Protein AF-0000000087530310 (afdb_homodimer)

Radius of gyration: 24.34 Å; Cα contacts (8 Å, |Δi|>4): 183; chains: 2; bounding box: 72×70×62 Å

Organism: NCBI:txid1859131

Sequence (210 aa):
MNKKDWQAIEQARELFNLGEQATAEEMKQAYRRMCKKYHPDRAEEEEKKRHAEVMCRLTESYELLMRYIKKYRFPLKPDKDALYDPEDWWMNRFGDDPLWGSKKRMNKKDWQAIEQARELFNLGEQATAEEMKQAYRRMCKKYHPDRAEEEEKKRHAEVMCRLTESYELLMRYIKKYRFPLKPDKDALYDPEDWWMNRFGDDPLWGSKKR

Solvent-accessible surface area (backbone atoms only — not comparable to full-atom values): 11826 Å² total; per-residue (Å²): 132,52,71,69,54,49,52,54,41,35,50,36,30,57,74,50,69,52,62,62,45,43,28,66,61,56,52,50,50,35,50,51,55,53,47,61,67,40,27,76,88,69,41,52,83,90,38,39,66,58,27,51,54,50,48,52,51,51,52,52,38,50,52,50,50,51,51,51,58,60,66,36,62,43,71,41,53,72,51,81,80,57,63,49,43,61,64,49,44,44,36,64,68,48,51,73,41,68,80,75,47,76,76,83,117,132,52,73,69,53,48,50,53,41,36,50,35,29,57,74,52,68,50,61,62,44,44,27,66,61,56,51,51,50,34,50,51,53,52,47,61,69,40,27,75,89,68,42,51,83,89,38,40,66,59,27,50,55,50,48,50,49,50,52,52,36,49,51,49,50,51,51,50,59,61,67,35,62,44,72,41,54,70,51,80,80,57,62,49,41,60,65,49,45,42,36,65,68,50,50,73,41,69,80,71,52,74,76,83,118

Structure (mmCIF, N/CA/C/O backbone):
data_AF-0000000087530310-model_v1
#
loop_
_entity.id
_entity.type
_entity.pdbx_description
1 polymer 'DnaJ domain-containing protein'
#
loop_
_atom_site.group_PDB
_atom_site.id
_atom_site.type_symbol
_atom_site.label_atom_id
_atom_site.label_alt_id
_atom_site.label_comp_id
_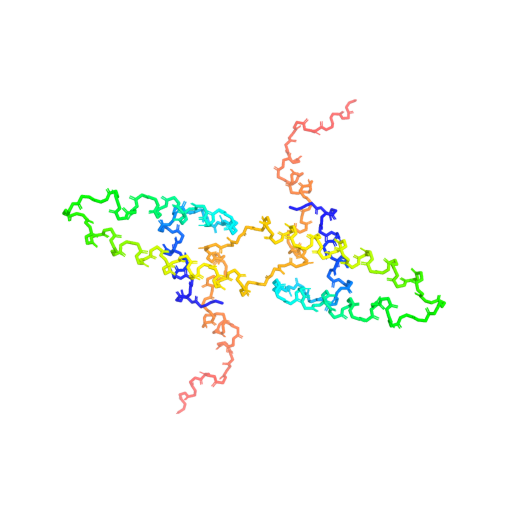atom_site.label_asym_id
_atom_site.label_entity_id
_atom_site.label_seq_id
_atom_site.pdbx_PDB_ins_code
_atom_site.Cartn_x
_atom_site.Cartn_y
_atom_site.Cartn_z
_atom_site.occupancy
_atom_site.B_iso_or_equiv
_atom_site.auth_seq_id
_atom_site.auth_comp_id
_atom_site.auth_asym_id
_atom_site.auth_atom_id
_atom_site.pdbx_PDB_model_num
ATOM 1 N N . MET A 1 1 ? 12.523 2.932 9.438 1 80.5 1 MET A N 1
ATOM 2 C CA . MET A 1 1 ? 12.188 4.344 9.602 1 80.5 1 MET A CA 1
ATOM 3 C C . MET A 1 1 ? 12.82 4.91 10.867 1 80.5 1 MET A C 1
ATOM 5 O O . MET A 1 1 ? 12.773 4.281 11.922 1 80.5 1 MET A O 1
ATOM 9 N N . ASN A 1 2 ? 13.453 6.035 10.633 1 82.56 2 ASN A N 1
ATOM 10 C CA . ASN A 1 2 ? 14.109 6.676 11.773 1 82.56 2 ASN A CA 1
ATOM 11 C C . ASN A 1 2 ? 13.188 7.676 12.461 1 82.56 2 ASN A C 1
ATOM 13 O O . ASN A 1 2 ? 12.039 7.852 12.047 1 82.56 2 ASN A O 1
ATOM 17 N N . LYS A 1 3 ? 13.656 8.211 13.539 1 85.88 3 LYS A N 1
ATOM 18 C CA . LYS A 1 3 ? 12.852 9.117 14.352 1 85.88 3 LYS A CA 1
ATOM 19 C C . LYS A 1 3 ? 12.359 10.305 13.523 1 85.88 3 LYS A C 1
ATOM 21 O O . LYS A 1 3 ? 11.195 10.703 13.633 1 85.88 3 LYS A O 1
ATOM 26 N N . LYS A 1 4 ? 13.258 10.836 12.742 1 90 4 LYS A N 1
ATOM 27 C CA . LYS A 1 4 ? 12.914 11.984 11.906 1 90 4 LYS A CA 1
ATOM 28 C C . LYS A 1 4 ? 11.82 11.633 10.898 1 90 4 LYS A C 1
ATOM 30 O O . LYS A 1 4 ? 10.922 12.43 10.641 1 90 4 LYS A O 1
ATOM 35 N N . ASP A 1 5 ? 11.93 10.445 10.32 1 91.56 5 ASP A N 1
ATOM 36 C CA . ASP A 1 5 ? 10.938 9.977 9.359 1 91.56 5 ASP A CA 1
ATOM 37 C C . ASP A 1 5 ? 9.555 9.883 10.008 1 91.56 5 ASP A C 1
ATOM 39 O O . ASP A 1 5 ? 8.57 10.352 9.438 1 91.56 5 ASP A O 1
ATOM 43 N N . TRP A 1 6 ? 9.555 9.344 11.211 1 93.25 6 TRP A N 1
ATOM 44 C CA . TRP A 1 6 ? 8.273 9.156 11.883 1 93.25 6 TRP A CA 1
ATOM 45 C C . TRP A 1 6 ? 7.672 10.508 12.281 1 93.25 6 TRP A C 1
ATOM 47 O O . TRP A 1 6 ? 6.453 10.68 12.242 1 93.25 6 TRP A O 1
ATOM 57 N N . GLN A 1 7 ? 8.5 11.406 12.641 1 94.25 7 GLN A N 1
ATOM 58 C CA . GLN A 1 7 ? 8.016 12.742 12.977 1 94.25 7 GLN A CA 1
ATOM 59 C C . GLN A 1 7 ? 7.336 13.398 11.773 1 94.25 7 GLN A C 1
ATOM 61 O O . GLN A 1 7 ? 6.289 14.039 11.922 1 94.25 7 GLN A O 1
ATOM 66 N N . ALA A 1 8 ? 7.992 13.258 10.609 1 96.31 8 ALA A N 1
ATOM 67 C CA . ALA A 1 8 ? 7.426 13.82 9.391 1 96.31 8 ALA A CA 1
ATOM 68 C C . ALA A 1 8 ? 6.078 13.18 9.062 1 96.31 8 ALA A C 1
ATOM 70 O O . ALA A 1 8 ? 5.141 13.867 8.648 1 96.31 8 ALA A O 1
ATOM 71 N N . ILE A 1 9 ? 6.004 11.914 9.32 1 97 9 ILE A N 1
ATOM 72 C CA . ILE A 1 9 ? 4.766 11.195 9.055 1 97 9 ILE A CA 1
ATOM 73 C C . ILE A 1 9 ? 3.686 11.633 10.039 1 97 9 ILE A C 1
ATOM 75 O O . ILE A 1 9 ? 2.533 11.844 9.656 1 97 9 ILE A O 1
ATOM 79 N N . GLU A 1 10 ? 4.059 11.789 11.242 1 95.31 10 GLU A N 1
ATOM 80 C CA . GLU A 1 10 ? 3.113 12.25 12.25 1 95.31 10 GLU A CA 1
ATOM 81 C C . GLU A 1 10 ? 2.594 13.648 11.93 1 95.31 10 GLU A C 1
ATOM 83 O O . GLU A 1 10 ? 1.402 13.922 12.086 1 95.31 10 GLU A O 1
ATOM 88 N N . GLN A 1 11 ? 3.41 14.492 11.492 1 96.88 11 GLN A N 1
ATOM 89 C CA . GLN A 1 11 ? 3.006 15.836 11.094 1 96.88 11 GLN A CA 1
ATOM 90 C C . GLN A 1 11 ? 2.033 15.797 9.922 1 96.88 11 GLN A C 1
ATOM 92 O O . GLN A 1 11 ? 1.057 16.547 9.898 1 96.88 11 GLN A O 1
ATOM 97 N N . ALA A 1 12 ? 2.379 14.977 8.93 1 98 12 ALA A N 1
ATOM 98 C CA . ALA A 1 12 ? 1.489 14.812 7.781 1 98 12 ALA A CA 1
ATOM 99 C C . ALA A 1 12 ? 0.12 14.297 8.219 1 98 12 ALA A C 1
ATOM 101 O O . ALA A 1 12 ? -0.911 14.781 7.742 1 98 12 ALA A O 1
ATOM 102 N N . ARG A 1 13 ? 0.17 13.305 9.148 1 97.5 13 ARG A N 1
ATOM 103 C CA . ARG A 1 13 ? -1.055 12.742 9.703 1 97.5 13 ARG A CA 1
ATOM 104 C C . ARG A 1 13 ? -1.913 13.828 10.352 1 97.5 13 ARG A C 1
ATOM 106 O O . ARG A 1 13 ? -3.121 13.891 10.109 1 97.5 13 ARG A O 1
ATOM 113 N N . GLU A 1 14 ? -1.34 14.641 11.062 1 96.94 14 GLU A N 1
ATOM 114 C CA . GLU A 1 14 ? -2.045 15.727 11.742 1 96.94 14 GLU A CA 1
ATOM 115 C C . GLU A 1 14 ? -2.562 16.75 10.742 1 96.94 14 GLU A C 1
ATOM 117 O O . GLU A 1 14 ? -3.697 17.219 10.852 1 96.94 14 GLU A O 1
ATOM 122 N N . LEU A 1 15 ? -1.721 17.062 9.773 1 97.31 15 LEU A N 1
ATOM 123 C CA . LEU A 1 15 ? -2.09 18.047 8.758 1 97.31 15 LEU A CA 1
ATOM 124 C C . LEU A 1 15 ? -3.359 17.609 8.031 1 97.31 15 LEU A C 1
ATOM 126 O O . LEU A 1 15 ? -4.23 18.438 7.754 1 97.31 15 LEU A O 1
ATOM 130 N N . PHE A 1 16 ? -3.473 16.328 7.812 1 98.12 16 PHE A N 1
ATOM 131 C CA . PHE A 1 16 ? -4.582 15.812 7.027 1 98.12 16 PHE A CA 1
ATOM 132 C C . PHE A 1 16 ? -5.695 15.297 7.938 1 98.12 16 PHE A C 1
ATOM 134 O O . PHE A 1 16 ? -6.699 14.773 7.457 1 98.12 16 PHE A O 1
ATOM 141 N N . ASN A 1 17 ? -5.496 15.359 9.258 1 97 17 ASN A N 1
ATOM 142 C CA . ASN A 1 17 ? -6.473 14.898 10.242 1 97 17 ASN A CA 1
ATOM 143 C C . ASN A 1 17 ? -6.82 13.422 10.039 1 97 17 ASN A C 1
ATOM 145 O O . ASN A 1 17 ? -7.996 13.062 9.961 1 97 17 ASN A O 1
ATOM 149 N N . LEU A 1 18 ? -5.824 12.711 10 1 97.88 18 LEU A N 1
ATOM 150 C CA . LEU A 1 18 ? -5.973 11.266 9.844 1 97.88 18 LEU A CA 1
ATOM 151 C C . LEU A 1 18 ? -5.793 10.555 11.18 1 97.88 18 LEU A C 1
ATOM 153 O O . LEU A 1 18 ? -5.18 11.102 12.102 1 97.88 18 LEU A O 1
ATOM 157 N N . GLY A 1 19 ? -6.328 9.383 11.281 1 95.94 19 GLY A N 1
ATOM 158 C CA . GLY A 1 19 ? -6.105 8.562 12.461 1 95.94 19 GLY A CA 1
ATOM 159 C C . GLY A 1 19 ? -4.707 7.984 12.531 1 95.94 19 GLY A C 1
ATOM 160 O O . GLY A 1 19 ? -3.836 8.352 11.742 1 95.94 19 GLY A O 1
ATOM 161 N N . GLU A 1 20 ? -4.488 7.074 13.492 1 95.31 20 GLU A N 1
ATOM 162 C CA . GLU A 1 20 ? -3.176 6.469 13.711 1 95.31 20 GLU A CA 1
ATOM 163 C C . GLU A 1 20 ? -2.803 5.547 12.555 1 95.31 20 GLU A C 1
ATOM 165 O O . GLU A 1 20 ? -1.639 5.164 12.414 1 95.31 20 GLU A O 1
ATOM 170 N N . GLN A 1 21 ? -3.887 5.145 11.828 1 96.69 21 GLN A N 1
ATOM 171 C CA . GLN A 1 21 ? -3.717 4.379 10.602 1 96.69 21 GLN A CA 1
ATOM 172 C C . GLN A 1 21 ? -4.648 4.883 9.5 1 96.69 21 GLN A C 1
ATOM 174 O O . GLN A 1 21 ? -5.695 5.469 9.789 1 96.69 21 GLN A O 1
ATOM 179 N N . ALA A 1 22 ? -4.262 4.68 8.289 1 97.81 22 ALA A N 1
ATOM 180 C CA . ALA A 1 22 ? -5.094 5.105 7.168 1 97.81 22 ALA A CA 1
ATOM 181 C C . ALA A 1 22 ? -4.746 4.332 5.898 1 97.81 22 ALA A C 1
ATOM 183 O O . ALA A 1 22 ? -3.609 3.883 5.73 1 97.81 22 ALA A O 1
ATOM 184 N N . THR A 1 23 ? -5.75 4.176 5.07 1 97.75 23 THR A N 1
ATOM 185 C CA . THR A 1 23 ? -5.504 3.602 3.752 1 97.75 23 THR A CA 1
ATOM 186 C C . THR A 1 23 ? -4.934 4.652 2.803 1 97.75 23 THR A C 1
ATOM 188 O O . THR A 1 23 ? -5.004 5.852 3.078 1 97.75 23 THR A O 1
ATOM 191 N N . ALA A 1 24 ? -4.363 4.148 1.715 1 97.88 24 ALA A N 1
ATOM 192 C CA . ALA A 1 24 ? -3.889 5.066 0.685 1 97.88 24 ALA A CA 1
ATOM 193 C C . ALA A 1 24 ? -5.027 5.949 0.172 1 97.88 24 ALA A C 1
ATOM 195 O O . ALA A 1 24 ? -4.836 7.145 -0.057 1 97.88 24 ALA A O 1
ATOM 196 N N . GLU A 1 25 ? -6.156 5.371 0.037 1 98.06 25 GLU A N 1
ATOM 197 C CA . GLU A 1 25 ? -7.32 6.105 -0.453 1 98.06 25 GLU A CA 1
ATOM 198 C C . GLU A 1 25 ? -7.742 7.191 0.531 1 98.06 25 GLU A C 1
ATOM 200 O O . GLU A 1 25 ? -8.07 8.305 0.127 1 98.06 25 GLU A O 1
ATOM 205 N N . GLU A 1 26 ? -7.77 6.859 1.786 1 98.19 26 GLU A N 1
ATOM 206 C CA . GLU A 1 26 ? -8.094 7.852 2.805 1 98.19 26 GLU A CA 1
ATOM 207 C C . GLU A 1 26 ? -7.117 9.023 2.768 1 98.19 26 GLU A C 1
ATOM 209 O O . GLU A 1 26 ? -7.523 10.18 2.906 1 98.19 26 GLU A O 1
ATOM 214 N N . MET A 1 27 ? -5.867 8.781 2.576 1 98.44 27 MET A N 1
ATOM 215 C CA . MET A 1 27 ? -4.836 9.812 2.496 1 98.44 27 MET A CA 1
ATOM 216 C C . MET A 1 27 ? -5.051 10.703 1.279 1 98.44 27 MET A C 1
ATOM 218 O O . MET A 1 27 ? -4.945 11.93 1.376 1 98.44 27 MET A O 1
ATOM 222 N N . LYS A 1 28 ? -5.379 10.047 0.193 1 98.31 28 LYS A N 1
ATOM 223 C CA . LYS A 1 28 ? -5.645 10.781 -1.044 1 98.31 28 LYS A CA 1
ATOM 224 C C . LYS A 1 28 ? -6.871 11.672 -0.904 1 98.31 28 LYS A C 1
ATOM 226 O O . LYS A 1 28 ? -6.844 12.844 -1.301 1 98.31 28 LYS A O 1
ATOM 231 N N . GLN A 1 29 ? -7.855 11.141 -0.326 1 98.31 29 GLN A N 1
ATOM 232 C CA . GLN A 1 29 ? -9.086 11.898 -0.139 1 98.31 29 GLN A CA 1
ATOM 233 C C . GLN A 1 29 ? -8.859 13.102 0.773 1 98.31 29 GLN A C 1
ATOM 235 O O . GLN A 1 29 ? -9.375 14.195 0.512 1 98.31 29 GLN A O 1
ATOM 240 N N . ALA A 1 30 ? -8.148 12.859 1.839 1 98.19 30 ALA A N 1
ATOM 241 C CA . ALA A 1 30 ? -7.832 13.953 2.756 1 98.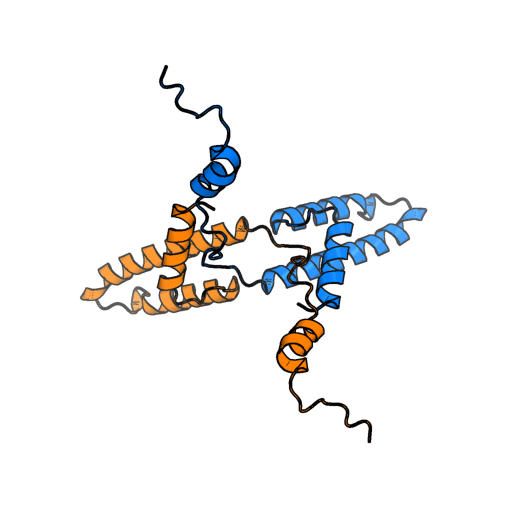19 30 ALA A CA 1
ATOM 242 C C . ALA A 1 30 ? -7.039 15.047 2.049 1 98.19 30 ALA A C 1
ATOM 244 O O . ALA A 1 30 ? -7.316 16.234 2.229 1 98.19 30 ALA A O 1
ATOM 245 N N . TYR A 1 31 ? -6.07 14.656 1.255 1 98.5 31 TYR A N 1
ATOM 246 C CA . TYR A 1 31 ? -5.285 15.602 0.469 1 98.5 31 TYR A CA 1
ATOM 247 C C . TYR A 1 31 ? -6.176 16.422 -0.455 1 98.5 31 TYR A C 1
ATOM 249 O O . TYR A 1 31 ? -6.098 17.656 -0.475 1 98.5 31 TYR A O 1
ATOM 257 N N . ARG A 1 32 ? -7.035 15.781 -1.131 1 97.94 32 ARG A N 1
ATOM 258 C CA . ARG A 1 32 ? -7.91 16.453 -2.084 1 97.94 32 ARG A CA 1
ATOM 259 C C . ARG A 1 32 ? -8.852 17.422 -1.376 1 97.94 32 ARG A C 1
ATOM 261 O O . ARG A 1 32 ? -9.102 18.516 -1.868 1 97.94 32 ARG A O 1
ATOM 268 N N . ARG A 1 33 ? -9.391 16.969 -0.247 1 97.56 33 ARG A N 1
ATOM 269 C CA . ARG A 1 33 ? -10.281 17.812 0.537 1 97.56 33 ARG A CA 1
ATOM 270 C C . ARG A 1 33 ? -9.586 19.109 0.951 1 97.56 33 ARG A C 1
ATOM 272 O O . ARG A 1 33 ? -10.156 20.188 0.83 1 97.56 33 ARG A O 1
ATOM 279 N N . MET A 1 34 ? -8.391 18.984 1.421 1 97.25 34 MET A N 1
ATOM 280 C CA . MET A 1 34 ? -7.641 20.156 1.869 1 97.25 34 MET A CA 1
ATOM 281 C C . MET A 1 34 ? -7.25 21.047 0.688 1 97.25 34 MET A C 1
ATOM 283 O O . MET A 1 34 ? -7.234 22.266 0.802 1 97.25 34 MET A O 1
ATOM 287 N N . CYS A 1 35 ? -6.922 20.453 -0.458 1 96.69 35 CYS A N 1
ATOM 288 C CA . CYS A 1 35 ? -6.59 21.203 -1.659 1 96.69 35 CYS A CA 1
ATOM 289 C C . CYS A 1 35 ? -7.773 22.062 -2.107 1 96.69 35 CYS A C 1
ATOM 291 O O . CYS A 1 35 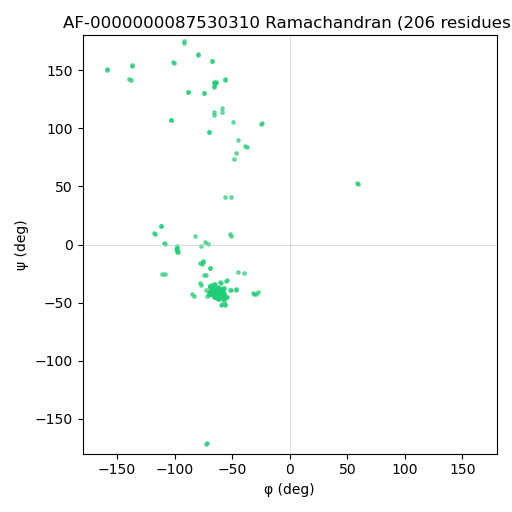? -7.598 23.203 -2.539 1 96.69 35 CYS A O 1
ATOM 293 N N . LYS A 1 36 ? -8.93 21.453 -1.966 1 96.12 36 LYS A N 1
ATOM 294 C CA . LYS A 1 36 ? -10.141 22.188 -2.33 1 96.12 36 LYS A CA 1
ATOM 295 C C . LYS A 1 36 ? -10.367 23.375 -1.403 1 96.12 36 LYS A C 1
ATOM 297 O O . LYS A 1 36 ? -10.766 24.453 -1.854 1 96.12 36 LYS A O 1
ATOM 302 N N . LYS A 1 37 ? -10.078 23.141 -0.2 1 94.94 37 LYS A N 1
ATOM 303 C CA . LYS A 1 37 ? -10.266 24.188 0.806 1 94.94 37 LYS A CA 1
ATOM 304 C C . LYS A 1 37 ? -9.328 25.359 0.558 1 94.94 37 LYS A C 1
ATOM 306 O O . LYS A 1 37 ? -9.711 26.516 0.74 1 94.94 37 LYS A O 1
ATOM 311 N N . TYR A 1 38 ? -8.109 25.078 0.059 1 95.19 38 TYR A N 1
ATOM 312 C CA . TYR A 1 38 ? -7.102 26.125 -0.075 1 95.19 38 TYR A CA 1
ATOM 313 C C . TYR A 1 38 ? -6.824 26.422 -1.542 1 95.19 38 TYR A C 1
ATOM 315 O O . TYR A 1 38 ? -5.793 27.016 -1.875 1 95.19 38 TYR A O 1
ATOM 323 N N . HIS A 1 39 ? -7.742 25.953 -2.303 1 92.75 39 HIS A N 1
ATOM 324 C CA . HIS A 1 39 ? -7.574 26.203 -3.73 1 92.75 39 HIS A CA 1
ATOM 325 C C . HIS A 1 39 ? -7.445 27.688 -4.016 1 92.75 39 HIS A C 1
ATOM 327 O O . HIS A 1 39 ? -8.172 28.5 -3.439 1 92.75 39 HIS A O 1
ATOM 333 N N . PRO A 1 40 ? -6.602 28.125 -4.957 1 90.38 40 PRO A N 1
ATOM 334 C CA . PRO A 1 40 ? -6.375 29.531 -5.254 1 90.38 40 PRO A CA 1
ATOM 335 C C . PRO A 1 40 ? -7.664 30.281 -5.582 1 90.38 40 PRO A C 1
ATOM 337 O O . PRO A 1 40 ? -7.801 31.469 -5.242 1 90.38 40 PRO A O 1
ATOM 340 N N . ASP A 1 41 ? -8.555 29.719 -6.102 1 91.62 41 ASP A N 1
ATOM 341 C CA . ASP A 1 41 ? -9.812 30.344 -6.523 1 91.62 41 ASP A CA 1
ATOM 342 C C . ASP A 1 41 ? -10.727 30.609 -5.332 1 91.62 41 ASP A C 1
ATOM 344 O O . ASP A 1 41 ? -11.719 31.328 -5.449 1 91.62 41 ASP A O 1
ATOM 348 N N . ARG A 1 42 ? -10.453 30 -4.293 1 91.19 42 ARG A N 1
ATOM 349 C CA . ARG A 1 42 ? -11.266 30.172 -3.096 1 91.19 42 ARG A CA 1
ATOM 350 C C . ARG A 1 42 ? -10.641 31.188 -2.145 1 91.19 42 ARG A C 1
ATOM 352 O O . ARG A 1 42 ? -11.203 31.5 -1.092 1 91.19 42 ARG A O 1
ATOM 359 N N . ALA A 1 43 ? -9.469 31.625 -2.48 1 89 43 ALA A N 1
ATOM 360 C CA . ALA A 1 43 ? -8.742 32.531 -1.592 1 89 43 ALA A CA 1
ATOM 361 C C . ALA A 1 43 ? -9.102 33.969 -1.88 1 89 43 ALA A C 1
ATOM 363 O O . ALA A 1 43 ? -9.172 34.375 -3.041 1 89 43 ALA A O 1
ATOM 364 N N . GLU A 1 44 ? -9.406 34.688 -0.827 1 91.56 44 GLU A N 1
ATOM 365 C CA . GLU A 1 44 ? -9.445 36.156 -0.95 1 91.56 44 GLU A CA 1
ATOM 366 C C . GLU A 1 44 ? -8.055 36.719 -1.195 1 91.56 44 GLU A C 1
ATOM 368 O O . GLU A 1 44 ? -7.047 36.062 -0.929 1 91.56 44 GLU A O 1
ATOM 373 N N . GLU A 1 45 ? -8.023 37.844 -1.729 1 91.06 45 GLU A N 1
ATOM 374 C CA . GLU A 1 45 ? -6.758 38.469 -2.107 1 91.06 45 GLU A CA 1
ATOM 375 C C . GLU A 1 45 ? -5.777 38.469 -0.939 1 91.06 45 GLU A C 1
ATOM 377 O O . GLU A 1 45 ? -4.602 38.125 -1.105 1 91.06 45 GLU A O 1
ATOM 382 N N . GLU A 1 46 ? -6.316 38.719 0.252 1 93 46 GLU A N 1
ATOM 383 C CA . GLU A 1 46 ? -5.457 38.844 1.426 1 93 46 GLU A CA 1
ATOM 384 C C . GLU A 1 46 ? -4.965 37.469 1.904 1 93 46 GLU A C 1
ATOM 386 O O . GLU A 1 46 ? -3.957 37.406 2.607 1 93 46 GLU A O 1
ATOM 391 N N . GLU A 1 47 ? -5.629 36.375 1.402 1 93.56 47 GLU A N 1
ATOM 392 C CA . GLU A 1 47 ? -5.324 35.062 1.899 1 93.56 47 GLU A CA 1
ATOM 393 C C . GLU A 1 47 ? -4.57 34.219 0.855 1 93.56 47 GLU A C 1
ATOM 395 O O . GLU A 1 47 ? -4.133 33.094 1.131 1 93.56 47 GLU A O 1
ATOM 400 N N . LYS A 1 48 ? -4.324 34.812 -0.229 1 91.69 48 LYS A N 1
ATOM 401 C CA . LYS A 1 48 ? -3.732 34.062 -1.347 1 91.69 48 LYS A CA 1
ATOM 402 C C . LYS A 1 48 ? -2.344 33.562 -0.989 1 91.69 48 LYS A C 1
ATOM 404 O O . LYS A 1 48 ? -2.01 32.406 -1.293 1 91.69 48 LYS A O 1
ATOM 409 N N . LYS A 1 49 ? -1.563 34.406 -0.354 1 92.81 49 LYS A N 1
ATOM 410 C CA . LYS A 1 49 ? -0.216 34 0.029 1 92.81 49 LYS A CA 1
ATOM 411 C C . LYS A 1 49 ? -0.258 32.844 1.033 1 92.81 49 LYS A C 1
ATOM 413 O O . LYS A 1 49 ? 0.496 31.891 0.911 1 92.81 49 LYS A O 1
ATOM 418 N N . ARG A 1 50 ? -1.126 33 1.986 1 93.5 50 ARG A N 1
ATOM 419 C CA . ARG A 1 50 ? -1.281 31.938 2.988 1 93.5 50 ARG A CA 1
ATOM 420 C C . ARG A 1 50 ? -1.752 30.641 2.352 1 93.5 50 ARG A C 1
ATOM 422 O O . ARG A 1 50 ? -1.234 29.562 2.666 1 93.5 50 ARG A O 1
ATOM 429 N N . HIS A 1 51 ? -2.686 3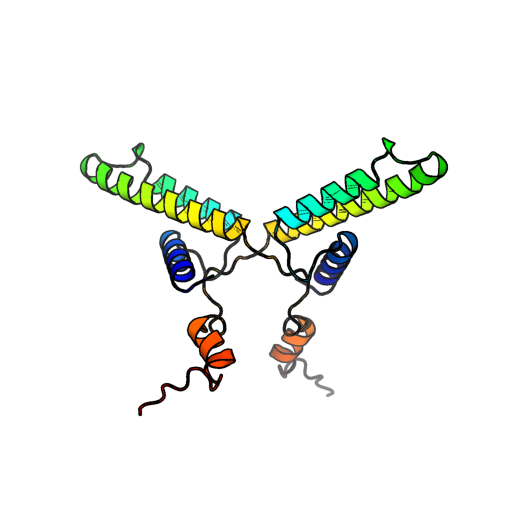0.688 1.441 1 95.06 51 HIS A N 1
ATOM 430 C CA . HIS A 1 51 ? -3.189 29.5 0.75 1 95.06 51 HIS A CA 1
ATOM 431 C C . HIS A 1 51 ? -2.086 28.828 -0.051 1 95.06 51 HIS A C 1
ATOM 433 O O . HIS A 1 51 ? -1.998 27.594 -0.071 1 95.06 51 HIS A O 1
ATOM 439 N N . ALA A 1 52 ? -1.233 29.641 -0.64 1 94.38 52 ALA A N 1
ATOM 440 C CA . ALA A 1 52 ? -0.131 29.094 -1.431 1 94.38 52 ALA A CA 1
ATOM 441 C C . ALA A 1 52 ? 0.853 28.328 -0.549 1 94.38 52 ALA A C 1
ATOM 443 O O . ALA A 1 52 ? 1.316 27.25 -0.917 1 94.38 52 ALA A O 1
ATOM 444 N N . GLU A 1 53 ? 1.124 28.922 0.581 1 95.19 53 GLU A N 1
ATOM 445 C CA . GLU A 1 53 ? 2.043 28.266 1.515 1 95.19 53 GLU A CA 1
ATOM 446 C C . GLU A 1 53 ? 1.47 26.953 2.033 1 95.19 53 GLU A C 1
ATOM 448 O O . GLU A 1 53 ? 2.184 25.953 2.125 1 95.19 53 GLU A O 1
ATOM 453 N N . VAL A 1 54 ? 0.222 26.953 2.338 1 95.38 54 VAL A N 1
ATOM 454 C CA . VAL A 1 54 ? -0.444 25.766 2.852 1 95.38 54 VAL A CA 1
ATOM 455 C C . VAL A 1 54 ? -0.478 24.688 1.771 1 95.38 54 VAL A C 1
ATOM 457 O O . VAL A 1 54 ? -0.251 23.5 2.055 1 95.38 54 VAL A O 1
ATOM 460 N N . MET A 1 55 ? -0.775 25.172 0.541 1 96.81 55 MET A N 1
ATOM 461 C CA . MET A 1 55 ? -0.831 24.234 -0.576 1 96.81 55 MET A CA 1
ATOM 462 C C . MET A 1 55 ? 0.514 23.547 -0.773 1 96.81 55 MET A C 1
ATOM 464 O O . MET A 1 55 ? 0.564 22.359 -1.081 1 96.81 55 MET A O 1
ATOM 468 N N . CYS A 1 56 ? 1.578 24.297 -0.584 1 96.81 56 CYS A N 1
ATOM 469 C CA . CYS A 1 56 ? 2.912 23.719 -0.696 1 96.81 56 CYS A CA 1
ATOM 470 C C . CYS A 1 56 ? 3.131 22.641 0.367 1 96.81 56 CYS A C 1
ATOM 472 O O . CYS A 1 56 ? 3.623 21.547 0.066 1 96.81 56 CYS A O 1
ATOM 474 N N . ARG A 1 57 ? 2.713 22.922 1.547 1 97.19 57 ARG A N 1
ATOM 475 C CA . ARG A 1 57 ? 2.857 21.984 2.658 1 97.19 57 ARG A CA 1
ATOM 476 C C . ARG A 1 57 ? 2.012 20.734 2.434 1 97.19 57 ARG A C 1
ATOM 478 O O . ARG A 1 57 ? 2.451 19.625 2.729 1 97.19 57 ARG A O 1
ATOM 485 N N . LEU A 1 58 ? 0.84 20.969 1.903 1 97.94 58 LEU A N 1
ATOM 486 C CA . LEU A 1 58 ? -0.055 19.844 1.611 1 97.94 58 LEU A CA 1
ATOM 487 C C . LEU A 1 58 ? 0.573 18.906 0.596 1 97.94 58 LEU A C 1
ATOM 489 O O . LEU A 1 58 ? 0.583 17.688 0.799 1 97.94 58 LEU A O 1
ATOM 493 N N . THR A 1 59 ? 1.112 19.484 -0.465 1 97.94 59 THR A N 1
ATOM 494 C CA . THR A 1 59 ? 1.706 18.688 -1.538 1 97.94 59 THR A CA 1
ATOM 495 C C . THR A 1 59 ? 2.92 17.922 -1.031 1 97.94 59 THR A C 1
ATOM 497 O O . THR A 1 59 ? 3.051 16.719 -1.295 1 97.94 59 THR A O 1
ATOM 500 N N . GLU A 1 60 ? 3.732 18.578 -0.25 1 98.06 60 GLU A N 1
ATOM 501 C CA . GLU A 1 60 ? 4.926 17.938 0.299 1 98.06 60 GLU A CA 1
ATOM 502 C C . GLU A 1 60 ? 4.555 16.797 1.234 1 98.06 60 GLU A C 1
ATOM 504 O O . GLU A 1 60 ? 5.164 15.727 1.186 1 98.06 60 GLU A O 1
ATOM 509 N N . SER A 1 61 ? 3.615 17.031 2.039 1 98.5 61 SER A N 1
ATOM 510 C CA . SER A 1 61 ? 3.189 16.031 3.014 1 98.5 61 SER A CA 1
ATOM 511 C C . SER A 1 61 ? 2.545 14.828 2.33 1 98.5 61 SER A C 1
ATOM 513 O O . SER A 1 61 ? 2.758 13.68 2.74 1 98.5 61 SER A O 1
ATOM 515 N N . TYR A 1 62 ? 1.772 15.109 1.323 1 98.5 62 TYR A N 1
ATOM 516 C CA . TYR A 1 62 ? 1.155 14.016 0.576 1 98.5 62 TYR A CA 1
ATOM 517 C C . TYR A 1 62 ? 2.211 13.18 -0.138 1 98.5 62 TYR A C 1
ATOM 519 O O . TYR A 1 62 ? 2.16 11.945 -0.108 1 98.5 62 TYR A O 1
ATOM 527 N N . GLU A 1 63 ? 3.154 13.891 -0.779 1 98.38 63 GLU A N 1
ATOM 528 C CA . GLU A 1 63 ? 4.238 13.18 -1.455 1 98.38 63 GLU A CA 1
ATOM 529 C C . GLU A 1 63 ? 5.016 12.305 -0.479 1 98.38 63 GLU A C 1
ATOM 531 O O . GLU A 1 63 ? 5.426 11.195 -0.826 1 98.38 63 GLU A O 1
ATOM 536 N N . LEU A 1 64 ? 5.246 12.789 0.695 1 98.19 64 LEU A N 1
ATOM 537 C CA . LEU A 1 64 ? 5.934 12.031 1.738 1 98.19 64 LEU A CA 1
ATOM 538 C C . LEU A 1 64 ? 5.164 10.758 2.082 1 98.19 64 LEU A C 1
ATOM 540 O O . LEU A 1 64 ? 5.754 9.688 2.203 1 98.19 64 LEU A O 1
ATOM 544 N N . LEU A 1 65 ? 3.895 10.836 2.225 1 98.19 65 LEU A N 1
ATOM 545 C CA . LEU A 1 65 ? 3.061 9.68 2.539 1 98.19 65 LEU A CA 1
ATOM 546 C C . LEU A 1 65 ? 3.082 8.672 1.398 1 98.19 65 LEU A C 1
ATOM 548 O O . LEU A 1 65 ? 3.102 7.461 1.636 1 98.19 65 LEU A O 1
ATOM 552 N N . MET A 1 66 ? 3.059 9.172 0.168 1 97.88 66 MET A N 1
ATOM 553 C CA . MET A 1 66 ? 3.104 8.289 -0.992 1 97.88 66 MET A CA 1
ATOM 554 C C . MET A 1 66 ? 4.438 7.555 -1.066 1 97.88 66 MET A C 1
ATOM 556 O O . MET A 1 66 ? 4.488 6.375 -1.418 1 97.88 66 MET A O 1
ATOM 560 N N . ARG A 1 67 ? 5.488 8.258 -0.699 1 97.31 67 ARG A N 1
ATOM 561 C CA . ARG A 1 67 ? 6.797 7.617 -0.643 1 97.31 67 ARG A CA 1
ATOM 562 C C . ARG A 1 67 ? 6.832 6.535 0.431 1 97.31 67 ARG A C 1
ATOM 564 O O . ARG A 1 67 ? 7.391 5.457 0.217 1 97.31 67 ARG A O 1
ATOM 571 N N . TYR A 1 68 ? 6.312 6.871 1.529 1 96.94 68 TYR A N 1
ATOM 572 C CA . TYR A 1 68 ? 6.199 5.922 2.631 1 96.94 68 TYR A CA 1
ATOM 573 C C . TYR A 1 68 ? 5.465 4.66 2.191 1 96.94 68 TYR A C 1
ATOM 575 O O . TYR A 1 68 ? 5.934 3.547 2.438 1 96.94 68 TYR A O 1
ATOM 583 N N . ILE A 1 69 ? 4.352 4.785 1.471 1 97.31 69 ILE A N 1
ATOM 584 C CA . ILE A 1 69 ? 3.531 3.666 1.018 1 97.31 69 ILE A CA 1
ATOM 585 C C . ILE A 1 69 ? 4.312 2.83 0.008 1 97.31 69 ILE A C 1
ATOM 587 O O . ILE A 1 69 ? 4.27 1.599 0.044 1 97.31 69 ILE A O 1
ATOM 591 N N . LYS A 1 70 ? 4.98 3.508 -0.864 1 96.38 70 LYS A N 1
ATOM 592 C CA . LYS A 1 70 ? 5.738 2.832 -1.914 1 96.38 70 LYS A CA 1
ATOM 593 C C . LYS A 1 70 ? 6.793 1.905 -1.321 1 96.38 70 LYS A C 1
ATOM 595 O O . LYS A 1 70 ? 7.082 0.844 -1.879 1 96.38 70 LYS A O 1
ATOM 600 N N . LYS A 1 71 ? 7.359 2.273 -0.187 1 96.38 71 LYS A N 1
ATOM 601 C CA . LYS A 1 71 ? 8.469 1.526 0.408 1 96.38 71 LYS A CA 1
ATOM 602 C C . LYS A 1 71 ? 7.965 0.579 1.496 1 96.38 71 LYS A C 1
ATOM 604 O O . LYS A 1 71 ? 8.742 -0.208 2.045 1 96.38 71 LYS A O 1
ATOM 609 N N . TYR A 1 72 ? 6.773 0.676 1.725 1 96 72 TYR A N 1
ATOM 610 C CA . TYR A 1 72 ? 6.227 -0.107 2.828 1 96 72 TYR A CA 1
ATOM 611 C C . TYR A 1 72 ? 6.32 -1.6 2.537 1 96 72 TYR A C 1
ATOM 613 O O . TYR A 1 72 ? 6.043 -2.039 1.418 1 96 72 TYR A O 1
ATOM 621 N N . ARG A 1 73 ? 6.672 -2.352 3.555 1 96.31 73 ARG A N 1
ATOM 622 C CA . ARG A 1 73 ? 6.73 -3.805 3.451 1 96.31 73 ARG A CA 1
ATOM 623 C C . ARG A 1 73 ? 5.52 -4.453 4.117 1 96.31 73 ARG A C 1
ATOM 625 O O . ARG A 1 73 ? 5.43 -4.492 5.344 1 96.31 73 ARG A O 1
ATOM 632 N N . PHE A 1 74 ? 4.66 -4.953 3.287 1 96.31 74 PHE A N 1
ATOM 633 C CA . PHE A 1 74 ? 3.404 -5.535 3.748 1 96.31 74 PHE A CA 1
ATOM 634 C C . PHE A 1 74 ? 3.641 -6.898 4.387 1 96.31 74 PHE A C 1
ATOM 636 O O . PHE A 1 74 ? 4.332 -7.746 3.816 1 96.31 74 PHE A O 1
ATOM 643 N N . PRO A 1 75 ? 3.078 -7.047 5.555 1 95.19 75 PRO A N 1
ATOM 644 C CA . PRO A 1 75 ? 3.162 -8.391 6.129 1 95.19 75 PRO A CA 1
ATOM 645 C C . PRO A 1 75 ? 2.377 -9.422 5.32 1 95.19 75 PRO A C 1
ATOM 647 O O . PRO A 1 75 ? 1.239 -9.164 4.918 1 95.19 75 PRO A O 1
ATOM 650 N N . LEU A 1 76 ? 2.973 -10.586 5.102 1 96 76 LEU A N 1
ATOM 651 C CA . LEU A 1 76 ? 2.316 -11.648 4.344 1 96 76 LEU A CA 1
ATOM 652 C C . LEU A 1 76 ? 2.111 -12.891 5.211 1 96 76 LEU A C 1
ATOM 654 O O . LEU A 1 76 ? 1.825 -13.969 4.699 1 96 76 LEU A O 1
ATOM 658 N N . LYS A 1 77 ? 2.367 -12.68 6.5 1 91.38 77 LYS A N 1
ATOM 659 C CA . LYS A 1 77 ? 2.047 -13.641 7.555 1 91.38 77 LYS A CA 1
ATOM 660 C C . LYS A 1 77 ? 1.495 -12.938 8.789 1 91.38 77 LYS A C 1
ATOM 662 O O . LYS A 1 77 ? 1.871 -11.805 9.086 1 91.38 77 LYS A O 1
ATOM 667 N N . PRO A 1 78 ? 0.547 -13.625 9.344 1 85 78 PRO A N 1
ATOM 668 C CA . PRO A 1 78 ? 0.029 -12.984 10.555 1 85 78 PRO A CA 1
ATOM 669 C C . PRO A 1 78 ? 1.075 -12.883 11.664 1 85 78 PRO A C 1
ATOM 671 O O . PRO A 1 78 ? 1.971 -13.727 11.75 1 85 78 PRO A O 1
ATOM 674 N N . ASP A 1 79 ? 1.034 -11.742 12.305 1 73.56 79 ASP A N 1
ATOM 675 C CA . ASP A 1 79 ? 1.868 -11.672 13.5 1 73.56 79 ASP A CA 1
ATOM 676 C C . ASP A 1 79 ? 1.48 -12.75 14.508 1 73.56 79 ASP A C 1
ATOM 678 O O . ASP A 1 79 ? 0.305 -13.102 14.625 1 73.56 79 ASP A O 1
ATOM 682 N N . LYS A 1 80 ? 2.49 -13.609 14.734 1 63 80 LYS A N 1
ATOM 683 C CA . LYS A 1 80 ? 2.252 -14.703 15.672 1 63 80 LYS A CA 1
ATOM 684 C C . LYS A 1 80 ? 1.233 -14.297 16.734 1 63 80 LYS A C 1
ATOM 686 O O . LYS A 1 80 ? 0.423 -15.117 17.172 1 63 80 LYS A O 1
ATOM 691 N N . ASP A 1 81 ? 1.382 -13.117 17.203 1 57.16 81 ASP A N 1
ATOM 692 C CA . ASP A 1 81 ? 0.456 -12.656 18.234 1 57.16 81 ASP A CA 1
ATOM 693 C C . ASP A 1 81 ? -0.925 -12.375 17.641 1 57.16 81 ASP A C 1
ATOM 695 O O . ASP A 1 81 ? -1.924 -12.367 18.375 1 57.16 81 ASP A O 1
ATOM 699 N N . ALA A 1 82 ? -0.917 -12.07 16.422 1 52.78 82 ALA A N 1
ATOM 700 C CA . ALA A 1 82 ? -2.158 -11.688 15.75 1 52.78 82 ALA A CA 1
ATOM 701 C C . ALA A 1 82 ? -3.008 -12.914 15.43 1 52.78 82 ALA A C 1
ATOM 703 O O . ALA A 1 82 ? -4.188 -12.789 15.094 1 52.78 82 ALA A O 1
ATOM 704 N N . LEU A 1 83 ? -2.34 -13.969 15.117 1 51.31 83 LEU A N 1
ATOM 705 C CA . LEU A 1 83 ? -3.096 -15.172 14.797 1 51.31 83 LEU A CA 1
ATOM 706 C C . LEU A 1 83 ? -4.117 -15.477 15.891 1 51.31 83 LEU A C 1
ATOM 708 O O . LEU A 1 83 ? -4.699 -16.562 15.914 1 51.31 83 LEU A O 1
ATOM 712 N N . TYR A 1 84 ? -4.211 -14.562 16.781 1 47.91 84 TYR A N 1
ATOM 713 C CA . TYR A 1 84 ? -5.266 -14.922 17.719 1 47.91 84 TYR A CA 1
ATOM 714 C C . TYR A 1 84 ? -6.637 -14.828 17.062 1 47.91 84 TYR A C 1
ATOM 716 O O . TYR A 1 84 ? -6.934 -13.852 16.375 1 47.91 84 TYR A O 1
ATOM 724 N N . ASP A 1 85 ? -7.195 -15.844 16.594 1 51 85 ASP A N 1
ATOM 725 C CA . ASP A 1 85 ? -8.555 -16.047 16.109 1 51 85 ASP A CA 1
ATOM 726 C C . ASP A 1 85 ? -9.516 -15.031 16.734 1 51 85 ASP A C 1
ATOM 728 O O . ASP A 1 85 ? -9.547 -14.867 17.953 1 51 85 ASP A O 1
ATOM 732 N N . PRO A 1 86 ? -9.867 -14.062 15.906 1 52.47 86 PRO A N 1
ATOM 733 C CA . PRO A 1 86 ? -10.891 -13.219 16.516 1 52.47 86 PRO A CA 1
ATOM 734 C C . PRO A 1 86 ? -11.805 -13.992 17.469 1 52.47 86 PRO A C 1
ATOM 736 O O . PRO A 1 86 ? -12.219 -13.461 18.5 1 52.47 86 PRO A O 1
ATOM 739 N N . GLU A 1 87 ? -12.148 -15.156 17 1 52.53 87 GLU A N 1
ATOM 740 C CA . GLU A 1 87 ? -12.93 -15.961 17.938 1 52.53 87 GLU A CA 1
ATOM 741 C C . GLU A 1 87 ? -12.172 -16.172 19.25 1 52.53 87 GLU A C 1
ATOM 743 O O . GLU A 1 87 ? -12.758 -16.062 20.328 1 52.53 87 GLU A O 1
ATOM 748 N N . ASP A 1 88 ? -10.961 -16.406 19.062 1 55 88 ASP A N 1
ATOM 749 C CA . ASP A 1 88 ? -10.172 -16.594 20.281 1 55 88 ASP A CA 1
ATOM 750 C C . ASP A 1 88 ? -9.977 -15.281 21.016 1 55 88 ASP A C 1
ATOM 752 O O . ASP A 1 88 ? -10.055 -15.234 22.25 1 55 88 ASP A O 1
ATOM 756 N N . TRP A 1 89 ? -9.664 -14.234 20.328 1 55.81 89 TRP A N 1
ATOM 757 C CA . TRP A 1 89 ? -9.578 -12.898 20.891 1 55.81 89 TRP A CA 1
ATOM 758 C C . TRP A 1 89 ? -10.914 -12.477 21.5 1 55.81 89 TRP A C 1
ATOM 760 O O . TRP A 1 89 ? -10.961 -11.969 22.625 1 55.81 89 TRP A O 1
ATOM 770 N N . TRP A 1 90 ? -11.984 -12.609 20.719 1 54.72 90 TRP A N 1
ATOM 771 C CA . TRP A 1 90 ? -13.328 -12.398 21.25 1 54.72 90 TRP A CA 1
ATOM 772 C C . TRP A 1 90 ? -13.594 -13.305 22.453 1 54.72 90 TRP A C 1
ATOM 774 O O . TRP A 1 90 ? -14.125 -12.852 23.469 1 54.72 90 TRP A O 1
ATOM 784 N N . MET A 1 91 ? -13.344 -14.562 22.281 1 58.56 91 MET A N 1
ATOM 785 C CA . MET A 1 91 ? -13.5 -15.516 23.391 1 58.56 91 MET A CA 1
ATOM 786 C C . MET A 1 91 ? -12.609 -15.125 24.562 1 58.56 91 MET A C 1
ATOM 788 O O . MET A 1 91 ? -13.031 -15.219 25.719 1 58.56 91 MET A O 1
ATOM 792 N N . ASN A 1 92 ? -11.531 -14.734 24.281 1 56.94 92 ASN A N 1
ATOM 793 C CA . ASN A 1 92 ? -10.617 -14.305 25.328 1 56.94 92 ASN A CA 1
ATOM 794 C C . ASN A 1 92 ? -11.047 -12.961 25.922 1 56.94 92 ASN A C 1
ATOM 796 O O . ASN A 1 92 ? -10.93 -12.75 27.141 1 56.94 92 ASN A O 1
ATOM 800 N N . ARG A 1 93 ? -11.461 -12.195 25.078 1 54.31 93 ARG A N 1
ATOM 801 C CA . ARG A 1 93 ? -11.852 -10.859 25.516 1 54.31 93 ARG A CA 1
ATOM 802 C C . ARG A 1 93 ? -13.281 -10.852 26.031 1 54.31 93 ARG A C 1
ATOM 804 O O . ARG A 1 93 ? -13.586 -10.18 27.031 1 54.31 93 ARG A O 1
ATOM 811 N N . PHE A 1 94 ? -14.188 -11.523 25.344 1 57.25 94 PHE A N 1
ATOM 812 C CA . PHE A 1 94 ? -15.602 -11.516 25.719 1 57.25 94 PHE A CA 1
ATOM 813 C C . PHE A 1 94 ? -16.016 -12.883 26.234 1 57.25 94 PHE A C 1
ATOM 815 O O . PHE A 1 94 ? -17.141 -13.047 26.719 1 57.25 94 PHE A O 1
ATOM 822 N N . GLY A 1 95 ? -15.297 -13.867 25.797 1 54.03 95 GLY A N 1
ATOM 823 C CA . GLY A 1 95 ? -15.625 -15.203 26.25 1 54.03 95 GLY A CA 1
ATOM 824 C C . GLY A 1 95 ? -15.844 -15.297 27.75 1 54.03 95 GLY A C 1
ATOM 825 O O . GLY A 1 95 ? -16.609 -16.141 28.219 1 54.03 95 GLY A O 1
ATOM 826 N N . ASP A 1 96 ? -14.992 -14.516 28.438 1 52.12 96 ASP A N 1
ATOM 827 C CA . ASP A 1 96 ? -15.234 -14.547 29.875 1 52.12 96 ASP A CA 1
ATOM 828 C C . ASP A 1 96 ? -16.484 -13.766 30.234 1 52.12 96 ASP A C 1
ATOM 830 O O . ASP A 1 96 ? -16.766 -13.516 31.422 1 52.12 96 ASP A O 1
ATOM 834 N N . ASP A 1 97 ? -17.172 -13.227 29.266 1 49.84 97 ASP A N 1
ATOM 835 C CA . ASP A 1 97 ? -18.438 -12.625 29.625 1 49.84 97 ASP A CA 1
ATOM 836 C C . ASP A 1 97 ? -19.438 -13.68 30.109 1 49.84 97 ASP A C 1
ATOM 838 O O . ASP A 1 97 ? -19.562 -14.742 29.5 1 49.84 97 ASP A O 1
ATOM 842 N N . PRO A 1 98 ? -19.828 -13.664 31.344 1 53.47 98 PRO A N 1
ATOM 843 C CA . PRO A 1 98 ? -20.75 -14.539 32.062 1 53.47 98 PRO A CA 1
ATOM 844 C C . PRO A 1 98 ? -22.031 -14.82 31.266 1 53.47 98 PRO A C 1
ATOM 846 O O . PRO A 1 98 ? -22.766 -15.75 31.594 1 53.47 98 PRO A O 1
ATOM 849 N N . LEU A 1 99 ? -22.438 -14.008 30.359 1 48.09 99 LEU A N 1
ATOM 850 C CA . LEU A 1 99 ? -23.734 -14.242 29.734 1 48.09 99 LEU A CA 1
ATOM 851 C C . LEU A 1 99 ? -23.734 -15.539 28.938 1 48.09 99 LEU A C 1
ATOM 853 O O . LEU A 1 99 ? -24.766 -16.203 28.797 1 48.09 99 LEU A O 1
ATOM 857 N N . TRP A 1 100 ? -22.609 -15.812 28.266 1 44.03 100 TRP A N 1
ATOM 858 C CA . TRP A 1 100 ? -22.594 -17.109 27.609 1 44.03 100 TRP A CA 1
ATOM 859 C C . TRP A 1 100 ? -22.328 -18.219 28.625 1 44.03 100 TRP A C 1
ATOM 861 O O . TRP A 1 100 ? -22 -19.344 28.234 1 44.03 100 TRP A O 1
ATOM 871 N N . GLY A 1 101 ? -22.156 -17.844 29.781 1 41.28 101 GLY A N 1
ATOM 872 C CA . GLY A 1 101 ? -22.234 -18.953 30.719 1 41.28 101 GLY A CA 1
ATOM 873 C C . GLY A 1 101 ? -23.469 -19.812 30.516 1 41.28 101 GLY A C 1
ATOM 874 O O . GLY A 1 101 ? -24.516 -19.328 30.078 1 41.28 101 GLY A O 1
ATOM 875 N N . SER A 1 102 ? -23.297 -20.969 29.953 1 39.78 102 SER A N 1
ATOM 876 C CA . SER A 1 102 ? -24.328 -22 30.016 1 39.78 102 SER A CA 1
ATOM 877 C C . SER A 1 102 ? -25.031 -22 31.375 1 39.78 102 SER A C 1
ATOM 879 O O . SER A 1 102 ? -24.391 -22.234 32.406 1 39.78 102 SER A O 1
ATOM 881 N N . LYS A 1 103 ? -26.031 -21.188 31.672 1 31.8 103 LYS A N 1
ATOM 882 C CA . LYS A 1 103 ? -26.984 -21.578 32.688 1 31.8 103 LYS A CA 1
ATOM 883 C C . LYS A 1 103 ? -27.484 -23 32.469 1 31.8 103 LYS A C 1
ATOM 885 O O . LYS A 1 103 ? -28.25 -23.266 31.547 1 31.8 103 LYS A O 1
ATOM 890 N N . LYS A 1 104 ? -26.734 -23.953 32.719 1 31.09 104 LYS A N 1
ATOM 891 C CA . LYS A 1 104 ? -27.219 -25.281 33.031 1 31.09 104 LYS A CA 1
ATOM 892 C C . LYS A 1 104 ? -28.172 -25.25 34.219 1 31.09 104 LYS A C 1
ATOM 894 O O . LYS A 1 104 ? -28.062 -26.062 35.156 1 31.09 104 LYS A O 1
ATOM 899 N N . ARG A 1 105 ? -29.109 -24.234 34.344 1 25.23 105 ARG A N 1
ATOM 900 C CA . ARG A 1 105 ? -30.219 -24.719 35.156 1 25.23 105 ARG A CA 1
ATOM 901 C C . ARG A 1 105 ? -31.172 -25.578 34.312 1 25.23 105 ARG A C 1
ATOM 903 O O . ARG A 1 105 ? -31.359 -25.328 33.125 1 25.23 105 ARG A O 1
ATOM 910 N N . MET B 1 1 ? -8.539 -9.008 9.117 1 80.5 1 MET B N 1
ATOM 911 C CA . MET B 1 1 ? -8.32 -10.195 8.297 1 80.5 1 MET B CA 1
ATOM 912 C C . MET B 1 1 ? -8.602 -11.469 9.086 1 80.5 1 MET B C 1
ATOM 914 O O . MET B 1 1 ? -8.18 -11.594 10.234 1 80.5 1 MET B O 1
ATOM 918 N N . ASN B 1 2 ? -9.367 -12.266 8.445 1 82.44 2 ASN B N 1
ATOM 919 C CA . ASN B 1 2 ? -9.711 -13.523 9.102 1 82.44 2 ASN B CA 1
ATOM 920 C C . ASN B 1 2 ? -8.742 -14.641 8.727 1 82.44 2 ASN B C 1
ATOM 922 O O . ASN B 1 2 ? -7.809 -14.422 7.949 1 82.44 2 ASN B O 1
ATOM 926 N N . LYS B 1 3 ? -8.914 -15.773 9.383 1 85.56 3 LYS B N 1
ATOM 927 C CA . LYS B 1 3 ? -8.008 -16.906 9.188 1 85.56 3 LYS B CA 1
ATOM 928 C C . LYS B 1 3 ? -7.93 -17.297 7.711 1 85.56 3 LYS B C 1
ATOM 930 O O . LYS B 1 3 ? -6.844 -17.562 7.195 1 85.56 3 LYS B O 1
ATOM 935 N N . LYS B 1 4 ? -9.094 -17.359 7.086 1 90.06 4 LYS B N 1
ATOM 936 C CA . LYS B 1 4 ? -9.156 -17.734 5.676 1 90.06 4 LYS B CA 1
ATOM 937 C C . LYS B 1 4 ? -8.398 -16.734 4.805 1 90.06 4 LYS B C 1
ATOM 939 O O . LYS B 1 4 ? -7.711 -17.125 3.855 1 90.06 4 LYS B O 1
ATOM 944 N N . ASP B 1 5 ? -8.523 -15.469 5.117 1 91.69 5 ASP B N 1
ATOM 945 C CA . ASP B 1 5 ? -7.824 -14.422 4.375 1 91.69 5 ASP B CA 1
ATOM 946 C C . ASP B 1 5 ? -6.312 -14.586 4.48 1 91.69 5 ASP B C 1
ATOM 948 O O . ASP B 1 5 ? -5.602 -14.516 3.475 1 91.69 5 ASP B O 1
ATOM 952 N N . TRP B 1 6 ? -5.895 -14.883 5.68 1 93.19 6 TRP B N 1
ATOM 953 C CA . TRP B 1 6 ? -4.457 -15.008 5.891 1 93.19 6 TRP B CA 1
ATOM 954 C C . TRP B 1 6 ? -3.914 -16.25 5.191 1 93.19 6 TRP B C 1
ATOM 956 O O . TRP B 1 6 ? -2.789 -16.25 4.688 1 93.19 6 TRP B O 1
ATOM 966 N N . GLN B 1 7 ? -4.68 -17.266 5.176 1 94.31 7 GLN B N 1
ATOM 967 C CA . GLN B 1 7 ? -4.266 -18.469 4.477 1 94.31 7 GLN B CA 1
ATOM 968 C C . GLN B 1 7 ? -4.062 -18.219 2.988 1 94.31 7 GLN B C 1
ATOM 970 O O . GLN B 1 7 ? -3.096 -18.688 2.393 1 94.31 7 GLN B O 1
ATOM 975 N N . ALA B 1 8 ? -5.02 -17.484 2.424 1 96.38 8 ALA B N 1
ATOM 976 C CA . ALA B 1 8 ? -4.918 -17.141 1.009 1 96.38 8 ALA B CA 1
ATOM 977 C C . ALA B 1 8 ? -3.676 -16.297 0.736 1 96.38 8 ALA B C 1
ATOM 979 O O . ALA B 1 8 ? -2.99 -16.484 -0.27 1 96.38 8 ALA B O 1
ATOM 980 N N . ILE B 1 9 ? -3.391 -15.43 1.648 1 97.06 9 ILE B N 1
ATOM 981 C CA . ILE B 1 9 ? -2.225 -14.562 1.503 1 97.06 9 ILE B CA 1
ATOM 982 C C . ILE B 1 9 ? -0.949 -15.391 1.637 1 97.06 9 ILE B C 1
ATOM 984 O O . ILE B 1 9 ? 0.001 -15.211 0.872 1 97.06 9 ILE B O 1
ATOM 988 N N . GLU B 1 10 ? -0.954 -16.266 2.533 1 95.31 10 GLU B N 1
ATOM 989 C CA . GLU B 1 10 ? 0.203 -17.141 2.717 1 95.31 10 GLU B CA 1
ATOM 990 C C . GLU B 1 10 ? 0.445 -18 1.481 1 95.31 10 GLU B C 1
ATOM 992 O O . GLU B 1 10 ? 1.59 -18.203 1.065 1 95.31 10 GLU B O 1
ATOM 997 N N . GLN B 1 11 ? -0.547 -18.5 0.916 1 96.94 11 GLN B N 1
ATOM 998 C CA . GLN B 1 11 ? -0.43 -19.297 -0.302 1 96.94 11 GLN B CA 1
ATOM 999 C C . GLN B 1 11 ? 0.133 -18.453 -1.45 1 96.94 11 GLN B C 1
ATOM 1001 O O . GLN B 1 11 ? 0.967 -18.938 -2.221 1 96.94 11 GLN B O 1
ATOM 1006 N N . ALA B 1 12 ? -0.417 -17.25 -1.584 1 98 12 ALA B N 1
ATOM 1007 C CA . ALA B 1 12 ? 0.089 -16.344 -2.611 1 98 12 ALA B CA 1
ATOM 1008 C C . ALA B 1 12 ? 1.572 -16.062 -2.404 1 98 12 ALA B C 1
ATOM 1010 O O . ALA B 1 12 ? 2.35 -16.047 -3.361 1 98 12 ALA B O 1
ATOM 1011 N N . ARG B 1 13 ? 1.913 -15.82 -1.119 1 97.5 13 ARG B N 1
ATOM 1012 C CA . ARG B 1 13 ? 3.303 -15.578 -0.747 1 97.5 13 ARG B CA 1
ATOM 1013 C C . ARG B 1 13 ? 4.195 -16.734 -1.182 1 97.5 13 ARG B C 1
ATOM 1015 O O . ARG B 1 13 ? 5.258 -16.516 -1.77 1 97.5 13 ARG B O 1
ATOM 1022 N N . GLU B 1 14 ? 3.795 -17.875 -0.961 1 96.94 14 GLU B N 1
ATOM 1023 C CA . GLU B 1 14 ? 4.555 -19.062 -1.324 1 96.94 14 GLU B CA 1
ATOM 1024 C C . GLU B 1 14 ? 4.621 -19.234 -2.84 1 96.94 14 GLU B C 1
ATOM 1026 O O . GLU B 1 14 ? 5.68 -19.562 -3.387 1 96.94 14 GLU B O 1
ATOM 1031 N N . LEU B 1 15 ? 3.496 -19 -3.463 1 97.31 15 LEU B N 1
ATOM 1032 C CA . LEU B 1 15 ? 3.424 -19.125 -4.914 1 97.31 15 LEU B CA 1
ATOM 1033 C C . LEU B 1 15 ? 4.445 -18.219 -5.594 1 97.31 15 LEU B C 1
ATOM 1035 O O . LEU B 1 15 ? 5.094 -18.625 -6.559 1 97.31 15 LEU B O 1
ATOM 1039 N N . PHE B 1 16 ? 4.625 -17.047 -5.023 1 98.12 16 PHE B N 1
ATOM 1040 C CA . PHE B 1 16 ? 5.488 -16.047 -5.637 1 98.12 16 PHE B CA 1
ATOM 1041 C C . PHE B 1 16 ? 6.875 -16.078 -5.004 1 98.12 16 PHE B C 1
ATOM 1043 O O . PHE B 1 16 ? 7.734 -15.266 -5.355 1 98.12 16 PHE B O 1
ATOM 1050 N N . ASN B 1 17 ? 7.074 -16.922 -4 1 97.06 17 ASN B N 1
ATOM 1051 C CA . ASN B 1 17 ? 8.352 -17.031 -3.301 1 97.06 17 ASN B CA 1
ATOM 1052 C C . ASN B 1 17 ? 8.766 -15.711 -2.68 1 97.06 17 ASN B C 1
ATOM 1054 O O . ASN B 1 17 ? 9.891 -15.242 -2.893 1 97.06 17 ASN B O 1
ATOM 1058 N N . LEU B 1 18 ? 7.891 -15.227 -1.989 1 97.81 18 LEU B N 1
ATOM 1059 C CA . LEU B 1 18 ? 8.133 -13.969 -1.285 1 97.81 18 LEU B CA 1
ATOM 1060 C C . LEU B 1 18 ? 8.453 -14.227 0.183 1 97.81 18 LEU B C 1
ATOM 1062 O O . LEU B 1 18 ? 8.102 -15.273 0.729 1 97.81 18 LEU B O 1
ATOM 1066 N N . GLY B 1 19 ? 9.133 -13.297 0.78 1 96.12 19 GLY B N 1
ATOM 1067 C CA . GLY B 1 19 ? 9.375 -13.375 2.211 1 96.12 19 GLY B CA 1
ATOM 1068 C C . GLY B 1 19 ? 8.141 -13.102 3.045 1 96.12 19 GLY B C 1
ATOM 1069 O O . GLY B 1 19 ? 7.027 -13.023 2.51 1 96.12 19 GLY B O 1
ATOM 1070 N N . GLU B 1 20 ? 8.32 -12.969 4.355 1 95.44 20 GLU B N 1
ATOM 1071 C CA . GLU B 1 20 ? 7.215 -12.75 5.285 1 95.44 20 GLU B CA 1
ATOM 1072 C C . GLU B 1 20 ? 6.602 -11.359 5.098 1 95.44 20 GLU B C 1
ATOM 1074 O O . GLU B 1 20 ? 5.5 -11.094 5.582 1 95.44 20 GLU B O 1
ATOM 1079 N N . GLN B 1 21 ? 7.445 -10.508 4.461 1 96.75 21 GLN B N 1
ATOM 1080 C CA . GLN B 1 21 ? 6.984 -9.18 4.062 1 96.75 21 GLN B CA 1
ATOM 1081 C C . GLN B 1 21 ? 7.473 -8.828 2.658 1 96.75 21 GLN B C 1
ATOM 1083 O O . GLN B 1 21 ? 8.484 -9.352 2.197 1 96.75 21 GLN B O 1
ATOM 1088 N N . ALA B 1 22 ? 6.762 -7.973 2.006 1 97.81 22 ALA B N 1
ATOM 1089 C CA . ALA B 1 22 ? 7.152 -7.555 0.662 1 97.81 22 ALA B CA 1
ATOM 1090 C C . ALA B 1 22 ? 6.516 -6.219 0.293 1 97.81 22 ALA B C 1
ATOM 1092 O O . ALA B 1 22 ? 5.438 -5.879 0.789 1 97.81 22 ALA B O 1
ATOM 1093 N N . THR B 1 23 ? 7.207 -5.504 -0.536 1 97.75 23 THR B N 1
ATOM 1094 C CA . THR B 1 23 ? 6.629 -4.289 -1.093 1 97.75 23 THR B CA 1
ATOM 1095 C C . THR B 1 23 ? 5.68 -4.617 -2.242 1 97.75 23 THR B C 1
ATOM 1097 O O . THR B 1 23 ? 5.703 -5.727 -2.775 1 97.75 23 THR B O 1
ATOM 1100 N N . ALA B 1 24 ? 4.863 -3.635 -2.578 1 97.88 24 ALA B N 1
ATOM 1101 C CA . ALA B 1 24 ? 3.998 -3.803 -3.742 1 97.88 24 ALA B CA 1
ATOM 1102 C C . ALA B 1 24 ? 4.816 -4.078 -5 1 97.88 24 ALA B C 1
ATOM 1104 O O . ALA B 1 24 ? 4.441 -4.914 -5.824 1 97.88 24 ALA B O 1
ATOM 1105 N N . GLU B 1 25 ? 5.902 -3.41 -5.105 1 98.06 25 GLU B N 1
ATOM 1106 C CA . GLU B 1 25 ? 6.77 -3.578 -6.266 1 98.06 25 GLU B CA 1
ATOM 1107 C C . GLU B 1 25 ? 7.359 -4.984 -6.316 1 98.06 25 GLU B C 1
ATOM 1109 O O . GLU B 1 25 ? 7.426 -5.598 -7.387 1 98.06 25 GLU B O 1
ATOM 1114 N N . GLU B 1 26 ? 7.801 -5.461 -5.188 1 98.19 26 GLU B N 1
ATOM 1115 C CA . GLU B 1 26 ? 8.32 -6.824 -5.129 1 98.19 26 GLU B CA 1
ATOM 1116 C C . GLU B 1 26 ? 7.262 -7.84 -5.547 1 98.19 26 GLU B C 1
ATOM 1118 O O . GLU B 1 26 ? 7.562 -8.797 -6.258 1 98.19 26 GLU B O 1
ATOM 1123 N N . MET B 1 27 ? 6.066 -7.668 -5.156 1 98.5 27 MET B N 1
ATOM 1124 C CA . MET B 1 27 ? 4.957 -8.547 -5.508 1 98.5 27 MET B CA 1
ATOM 1125 C C . MET B 1 27 ? 4.688 -8.516 -7.008 1 98.5 27 MET B C 1
ATOM 1127 O O . MET B 1 27 ? 4.488 -9.555 -7.633 1 98.5 27 MET B O 1
ATOM 1131 N N . LYS B 1 28 ? 4.715 -7.309 -7.523 1 98.31 28 LYS B N 1
ATOM 1132 C CA . LYS B 1 28 ? 4.5 -7.125 -8.953 1 98.31 28 LYS B CA 1
ATOM 1133 C C . LYS B 1 28 ? 5.605 -7.789 -9.766 1 98.31 28 LYS B C 1
ATOM 1135 O O . LYS B 1 28 ? 5.332 -8.484 -10.75 1 98.31 28 LYS B O 1
ATOM 1140 N N . GLN B 1 29 ? 6.785 -7.609 -9.336 1 98.31 29 GLN B N 1
ATOM 1141 C CA . GLN B 1 29 ? 7.926 -8.195 -10.031 1 98.31 29 GLN B CA 1
ATOM 1142 C C . GLN B 1 29 ? 7.867 -9.719 -10 1 98.31 29 GLN B C 1
ATOM 1144 O O . GLN B 1 29 ? 8.156 -10.383 -11 1 98.31 29 GLN B O 1
ATOM 1149 N N . ALA B 1 30 ? 7.547 -10.234 -8.836 1 98.19 30 ALA B N 1
ATOM 1150 C CA . ALA B 1 30 ? 7.418 -11.688 -8.711 1 98.19 30 ALA B CA 1
ATOM 1151 C C . ALA B 1 30 ? 6.336 -12.227 -9.641 1 98.19 30 ALA B C 1
ATOM 1153 O O . ALA B 1 30 ? 6.527 -13.25 -10.297 1 98.19 30 ALA B O 1
ATOM 1154 N N . TYR B 1 31 ? 5.211 -11.57 -9.695 1 98.56 31 TYR B N 1
ATOM 1155 C CA . TYR B 1 31 ? 4.121 -11.938 -10.594 1 98.56 31 TYR B CA 1
ATOM 1156 C C . TYR B 1 31 ? 4.594 -11.945 -12.039 1 98.56 31 TYR B C 1
ATOM 1158 O O . TYR B 1 31 ? 4.383 -12.922 -12.766 1 98.56 31 TYR B O 1
ATOM 1166 N N . ARG B 1 32 ? 5.262 -10.914 -12.422 1 98 32 ARG B N 1
ATOM 1167 C CA . ARG B 1 32 ? 5.727 -10.789 -13.797 1 98 32 ARG B CA 1
ATOM 1168 C C . ARG B 1 32 ? 6.73 -11.883 -14.141 1 98 32 ARG B C 1
ATOM 1170 O O . ARG B 1 32 ? 6.699 -12.438 -15.242 1 98 32 ARG B O 1
ATOM 1177 N N . ARG B 1 33 ? 7.637 -12.133 -13.211 1 97.56 33 ARG B N 1
ATOM 1178 C CA . ARG B 1 33 ? 8.633 -13.188 -13.414 1 97.56 33 ARG B CA 1
ATOM 1179 C C . ARG B 1 33 ? 7.965 -14.531 -13.656 1 97.56 33 ARG B C 1
ATOM 1181 O O . ARG B 1 33 ? 8.352 -15.266 -14.57 1 97.56 33 ARG B O 1
ATOM 1188 N N . MET B 1 34 ? 6.992 -14.852 -12.867 1 97.25 34 MET B N 1
ATOM 1189 C CA . MET B 1 34 ? 6.297 -16.125 -13 1 97.25 34 MET B CA 1
ATOM 1190 C C . MET B 1 34 ? 5.469 -16.172 -14.281 1 97.25 34 MET B C 1
ATOM 1192 O O . MET B 1 34 ? 5.363 -17.219 -14.93 1 97.25 34 MET B O 1
ATOM 1196 N N . CYS B 1 35 ? 4.867 -15.039 -14.672 1 96.69 35 CYS B N 1
ATOM 1197 C CA . CYS B 1 35 ? 4.105 -14.969 -15.914 1 96.69 35 CYS B CA 1
ATOM 1198 C C . CYS B 1 35 ? 4.996 -15.25 -17.109 1 96.69 35 CYS B C 1
ATOM 1200 O O . CYS B 1 35 ? 4.574 -15.922 -18.062 1 96.69 35 CYS B O 1
ATOM 1202 N N . LYS B 1 36 ? 6.203 -14.734 -17.016 1 96.19 36 LYS B N 1
ATOM 1203 C CA . LYS B 1 36 ? 7.156 -14.977 -18.094 1 96.19 36 LYS B CA 1
ATOM 1204 C C . LYS B 1 36 ? 7.527 -16.453 -18.172 1 96.19 36 LYS B C 1
ATOM 1206 O O . LYS B 1 36 ? 7.652 -17 -19.281 1 96.19 36 LYS B O 1
ATOM 1211 N N . LYS B 1 37 ? 7.66 -17.016 -17.047 1 94.94 37 LYS B N 1
ATOM 1212 C CA . LYS B 1 37 ? 8.039 -18.422 -16.984 1 94.94 37 LYS B CA 1
ATOM 1213 C C . LYS B 1 37 ? 6.957 -19.312 -17.578 1 94.94 37 LYS B C 1
ATOM 1215 O O . LYS B 1 37 ? 7.258 -20.297 -18.25 1 94.94 37 LYS B O 1
ATOM 1220 N N . TYR B 1 38 ? 5.68 -18.922 -17.406 1 95.25 38 TYR B N 1
ATOM 1221 C CA . TYR B 1 38 ? 4.578 -19.781 -17.812 1 95.25 38 TYR B CA 1
ATOM 1222 C C . TYR B 1 38 ? 3.826 -19.188 -19 1 95.25 38 TYR B C 1
ATOM 1224 O O . TYR B 1 38 ? 2.691 -19.562 -19.281 1 95.25 38 TYR B O 1
ATOM 1232 N N . HIS B 1 39 ? 4.504 -18.266 -19.562 1 93 39 HIS B N 1
ATOM 1233 C CA . HIS B 1 39 ? 3.873 -17.641 -20.719 1 93 39 HIS B CA 1
ATOM 1234 C C . HIS B 1 39 ? 3.51 -18.672 -21.781 1 93 39 HIS B C 1
ATOM 1236 O O . HIS B 1 39 ? 4.293 -19.578 -22.062 1 93 39 HIS B O 1
ATOM 1242 N N . PRO B 1 40 ? 2.377 -18.547 -22.453 1 90.69 40 PRO B N 1
ATOM 1243 C CA . PRO B 1 40 ? 1.923 -19.531 -23.453 1 90.69 40 PRO B CA 1
ATOM 1244 C C . PRO B 1 40 ? 2.965 -19.797 -24.531 1 90.69 40 PRO B C 1
ATOM 1246 O O . PRO B 1 40 ? 3.078 -20.922 -25.016 1 90.69 40 PRO B O 1
ATOM 1249 N N . ASP B 1 41 ? 3.721 -18.953 -24.859 1 91.81 41 ASP B N 1
ATOM 1250 C CA . ASP B 1 41 ? 4.707 -19.062 -25.938 1 91.81 41 ASP B CA 1
ATOM 1251 C C . ASP B 1 41 ? 5.918 -19.875 -25.484 1 91.81 41 ASP B C 1
ATOM 1253 O O . ASP B 1 41 ? 6.742 -20.281 -26.297 1 91.81 41 ASP B O 1
ATOM 1257 N N . ARG B 1 42 ? 6.023 -20.031 -24.266 1 91.44 42 ARG B N 1
ATOM 1258 C CA . ARG B 1 42 ? 7.148 -20.797 -23.719 1 91.44 42 ARG B CA 1
ATOM 1259 C C . ARG B 1 42 ? 6.742 -22.234 -23.422 1 91.44 42 ARG B C 1
ATOM 1261 O O . ARG B 1 42 ? 7.566 -23.031 -22.984 1 91.44 42 ARG B O 1
ATOM 1268 N N . ALA B 1 43 ? 5.48 -22.5 -23.578 1 89.38 43 ALA B N 1
ATOM 1269 C CA . ALA B 1 43 ? 4.973 -23.828 -23.234 1 89.38 43 ALA B CA 1
ATOM 1270 C C . ALA B 1 43 ? 5.074 -24.781 -24.422 1 89.38 43 ALA B C 1
ATOM 1272 O O . ALA B 1 43 ? 4.75 -24.422 -25.547 1 89.38 43 ALA B O 1
ATOM 1273 N N . GLU B 1 44 ? 5.609 -25.938 -24.156 1 91.81 44 GLU B N 1
ATOM 1274 C CA . GLU B 1 44 ? 5.461 -27.031 -25.109 1 91.81 44 GLU B CA 1
ATOM 1275 C C . GLU B 1 44 ? 4.008 -27.5 -25.203 1 91.81 44 GLU B C 1
ATOM 1277 O O . GLU B 1 44 ? 3.211 -27.219 -24.297 1 91.81 44 GLU B O 1
ATOM 1282 N N . GLU B 1 45 ? 3.709 -28.094 -26.25 1 91.25 45 GLU B N 1
ATOM 1283 C CA . GLU B 1 45 ? 2.33 -28.5 -26.5 1 91.25 45 GLU B CA 1
ATOM 1284 C C . GLU B 1 45 ? 1.766 -29.297 -25.328 1 91.25 45 GLU B C 1
ATOM 1286 O O . GLU B 1 45 ? 0.642 -29.047 -24.891 1 91.25 45 GLU B O 1
ATOM 1291 N N . GLU B 1 46 ? 2.625 -30.141 -24.766 1 93.12 46 GLU B N 1
ATOM 1292 C CA . GLU B 1 46 ? 2.168 -31.016 -23.703 1 93.12 46 GLU B CA 1
ATOM 1293 C C . GLU B 1 46 ? 1.992 -30.266 -22.391 1 93.12 46 GLU B C 1
ATOM 1295 O O . GLU B 1 46 ? 1.269 -30.719 -21.5 1 93.12 46 GLU B O 1
ATOM 1300 N N . GLU B 1 47 ? 2.57 -29.016 -22.328 1 93.62 47 GLU B N 1
ATOM 1301 C CA . GLU B 1 47 ? 2.574 -28.266 -21.078 1 93.62 47 GLU B CA 1
ATOM 1302 C C . GLU B 1 47 ? 1.616 -27.078 -21.125 1 93.62 47 GLU B C 1
ATOM 1304 O O . GLU B 1 47 ? 1.41 -26.391 -20.125 1 93.62 47 GLU B O 1
ATOM 1309 N N . LYS B 1 48 ? 0.985 -26.922 -22.188 1 91.88 48 LYS B N 1
ATOM 1310 C CA . LYS B 1 48 ? 0.154 -25.75 -22.406 1 91.88 48 LYS B CA 1
ATOM 1311 C C . LYS B 1 48 ? -0.991 -25.688 -21.406 1 91.88 48 LYS B C 1
ATOM 1313 O O . LYS B 1 48 ? -1.284 -24.625 -20.844 1 91.88 48 LYS B O 1
ATOM 1318 N N . LYS B 1 49 ? -1.608 -26.844 -21.219 1 93 49 LYS B N 1
ATOM 1319 C CA . LYS B 1 49 ? -2.717 -26.875 -20.266 1 93 49 LYS B CA 1
ATOM 1320 C C . LYS B 1 49 ? -2.242 -26.562 -18.859 1 93 49 LYS B C 1
ATOM 1322 O O . LYS B 1 49 ? -2.891 -25.797 -18.141 1 93 49 LYS B O 1
ATOM 1327 N N . ARG B 1 50 ? -1.153 -27.141 -18.484 1 93.56 50 ARG B N 1
ATOM 1328 C CA . ARG B 1 50 ? -0.583 -26.875 -17.172 1 93.56 50 ARG B CA 1
ATOM 1329 C C . ARG B 1 50 ? -0.203 -25.406 -17.031 1 93.56 50 ARG B C 1
ATOM 1331 O O . ARG B 1 50 ? -0.482 -24.781 -15.992 1 93.56 50 ARG B O 1
ATOM 1338 N N . HIS B 1 51 ? 0.396 -24.812 -18.016 1 95.06 51 HIS B N 1
ATOM 1339 C CA . HIS B 1 51 ? 0.779 -23.406 -17.984 1 95.06 51 HIS B CA 1
ATOM 1340 C C . HIS B 1 51 ? -0.442 -22.5 -17.844 1 95.06 51 HIS B C 1
ATOM 1342 O O . HIS B 1 51 ? -0.404 -21.516 -17.094 1 95.06 51 HIS B O 1
ATOM 1348 N N . ALA B 1 52 ? -1.51 -22.891 -18.484 1 94.38 52 ALA B N 1
ATOM 1349 C CA . ALA B 1 52 ? -2.74 -22.094 -18.406 1 94.38 52 ALA B CA 1
ATOM 1350 C C . ALA B 1 52 ? -3.314 -22.125 -17 1 94.38 52 ALA B C 1
ATOM 1352 O O . ALA B 1 52 ? -3.752 -21.094 -16.484 1 94.38 52 ALA B O 1
ATOM 1353 N N . GLU B 1 53 ? -3.285 -23.281 -16.438 1 95.25 53 GLU B N 1
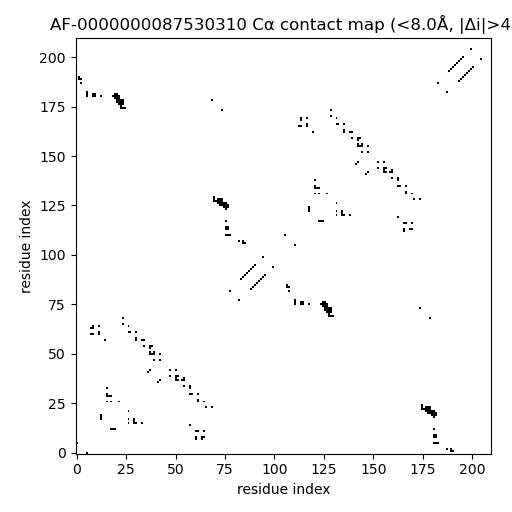ATOM 1354 C CA . GLU B 1 53 ? -3.795 -23.422 -15.07 1 95.25 53 GLU B CA 1
ATOM 1355 C C . GLU B 1 53 ? -2.955 -22.609 -14.086 1 95.25 53 GLU B C 1
ATOM 1357 O O . GLU B 1 53 ? -3.496 -21.953 -13.195 1 95.25 53 GLU B O 1
ATOM 1362 N N . VAL B 1 54 ? -1.68 -22.656 -14.258 1 95.38 54 VAL B N 1
ATOM 1363 C CA . VAL B 1 54 ? -0.767 -21.938 -13.367 1 95.38 54 VAL B CA 1
ATOM 1364 C C . VAL B 1 54 ? -0.955 -20.438 -13.547 1 95.38 54 VAL B C 1
ATOM 1366 O O . VAL B 1 54 ? -0.958 -19.688 -12.562 1 95.38 54 VAL B O 1
ATOM 1369 N N . MET B 1 55 ? -1.118 -20.078 -14.828 1 96.81 55 MET B N 1
ATOM 1370 C CA . MET B 1 55 ? -1.31 -18.656 -15.117 1 96.81 55 MET B CA 1
ATOM 1371 C C . MET B 1 55 ? -2.568 -18.125 -14.438 1 96.81 55 MET B C 1
ATOM 1373 O O . MET B 1 55 ? -2.582 -17 -13.938 1 96.81 55 MET B O 1
ATOM 1377 N N . CYS B 1 56 ? -3.582 -18.938 -14.414 1 96.81 56 CYS B N 1
ATOM 1378 C CA . CYS B 1 56 ? -4.816 -18.547 -13.742 1 96.81 56 CYS B CA 1
ATOM 1379 C C . CYS B 1 56 ? -4.582 -18.359 -12.25 1 96.81 56 CYS B C 1
ATOM 1381 O O . CYS B 1 56 ? -5.027 -17.359 -11.672 1 96.81 56 CYS B O 1
ATOM 1383 N N . ARG B 1 57 ? -3.855 -19.219 -11.672 1 97.19 57 ARG B N 1
ATOM 1384 C CA . ARG B 1 57 ? -3.547 -19.156 -10.242 1 97.19 57 ARG B CA 1
ATOM 1385 C C . ARG B 1 57 ? -2.686 -17.938 -9.93 1 97.19 57 ARG B C 1
ATOM 1387 O O . ARG B 1 57 ? -2.887 -17.281 -8.906 1 97.19 57 ARG B O 1
ATOM 1394 N N . LEU B 1 58 ? -1.767 -17.672 -10.828 1 97.94 58 LEU B N 1
ATOM 1395 C CA . LEU B 1 58 ? -0.894 -16.516 -10.664 1 97.94 58 LEU B CA 1
ATOM 1396 C C . LEU B 1 58 ? -1.702 -15.219 -10.656 1 97.94 58 LEU B C 1
ATOM 1398 O O . LEU B 1 58 ? -1.518 -14.367 -9.773 1 97.94 58 LEU B O 1
ATOM 1402 N N . THR B 1 59 ? -2.602 -15.102 -11.609 1 97.94 59 THR B N 1
ATOM 1403 C CA . THR B 1 59 ? -3.41 -13.898 -11.75 1 97.94 59 THR B CA 1
ATOM 1404 C C . THR B 1 59 ? -4.316 -13.711 -10.531 1 97.94 59 THR B C 1
ATOM 1406 O O . THR B 1 59 ? -4.398 -12.617 -9.977 1 97.94 59 THR B O 1
ATOM 1409 N N . GLU B 1 60 ? -4.91 -14.797 -10.117 1 98.06 60 GLU B N 1
ATOM 1410 C CA . GLU B 1 60 ? -5.797 -14.75 -8.961 1 98.06 60 GLU B CA 1
ATOM 1411 C C . GLU B 1 60 ? -5.039 -14.352 -7.695 1 98.06 60 GLU B C 1
ATOM 1413 O O . GLU B 1 60 ? -5.52 -13.531 -6.906 1 98.06 60 GLU B O 1
ATOM 1418 N N . SER B 1 61 ? -3.922 -14.898 -7.527 1 98.44 61 SER B N 1
ATOM 1419 C CA . SER B 1 61 ? -3.111 -14.633 -6.344 1 98.44 61 SER B CA 1
ATOM 1420 C C . SER B 1 61 ? -2.588 -13.203 -6.332 1 98.44 61 SER B C 1
ATOM 1422 O O . SER B 1 61 ? -2.543 -12.562 -5.281 1 98.44 61 SER B O 1
ATOM 1424 N N . TYR B 1 62 ? -2.209 -12.75 -7.477 1 98.5 62 TYR B N 1
ATOM 1425 C CA . TYR B 1 62 ? -1.742 -11.367 -7.574 1 98.5 62 TYR B CA 1
ATOM 1426 C C . TYR B 1 62 ? -2.871 -10.391 -7.277 1 98.5 62 TYR B C 1
ATOM 1428 O O . TYR B 1 62 ? -2.682 -9.422 -6.539 1 98.5 62 TYR B O 1
ATOM 1436 N N . GLU B 1 63 ? -4.043 -10.672 -7.875 1 98.38 63 GLU B N 1
ATOM 1437 C CA . GLU B 1 63 ? -5.199 -9.82 -7.617 1 98.38 63 GLU B CA 1
ATOM 1438 C C . GLU B 1 63 ? -5.539 -9.789 -6.129 1 98.38 63 GLU B C 1
ATOM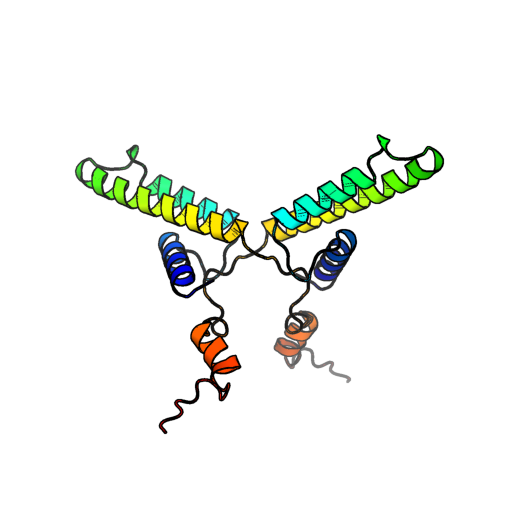 1440 O O . GLU B 1 63 ? -5.918 -8.742 -5.594 1 98.38 63 GLU B O 1
ATOM 1445 N N . LEU B 1 64 ? -5.441 -10.906 -5.5 1 98.12 64 LEU B N 1
ATOM 1446 C CA . LEU B 1 64 ? -5.688 -11 -4.066 1 98.12 64 LEU B CA 1
ATOM 1447 C C . LEU B 1 64 ? -4.719 -10.117 -3.287 1 98.12 64 LEU B C 1
ATOM 1449 O O . LEU B 1 64 ? -5.129 -9.398 -2.369 1 98.12 64 LEU B O 1
ATOM 1453 N N . LEU B 1 65 ? -3.488 -10.117 -3.625 1 98.19 65 LEU B N 1
ATOM 1454 C CA . LEU B 1 65 ? -2.48 -9.305 -2.959 1 98.19 65 LEU B CA 1
ATOM 1455 C C . LEU B 1 65 ? -2.748 -7.816 -3.188 1 98.19 65 LEU B C 1
ATOM 1457 O O . LEU B 1 65 ? -2.564 -7 -2.281 1 98.19 65 LEU B O 1
ATOM 1461 N N . MET B 1 66 ? -3.156 -7.484 -4.402 1 97.88 66 MET B N 1
ATOM 1462 C CA . MET B 1 66 ? -3.465 -6.094 -4.719 1 97.88 66 MET B CA 1
ATOM 1463 C C . MET B 1 66 ? -4.676 -5.609 -3.924 1 97.88 66 MET B C 1
ATOM 1465 O O . MET B 1 66 ? -4.707 -4.465 -3.471 1 97.88 66 MET B O 1
ATOM 1469 N N . ARG B 1 67 ? -5.621 -6.492 -3.748 1 97.25 67 ARG B N 1
ATOM 1470 C CA . ARG B 1 67 ? -6.773 -6.156 -2.92 1 97.25 67 ARG B CA 1
ATOM 1471 C C . ARG B 1 67 ? -6.363 -5.941 -1.467 1 97.25 67 ARG B C 1
ATOM 1473 O O . ARG B 1 67 ? -6.84 -5.016 -0.811 1 97.25 67 ARG B O 1
ATOM 1480 N N . TYR B 1 68 ? -5.574 -6.805 -1.019 1 96.81 68 TYR B N 1
ATOM 1481 C CA . TYR B 1 68 ? -5.023 -6.695 0.328 1 96.81 68 TYR B CA 1
ATOM 1482 C C . TYR B 1 68 ? -4.336 -5.352 0.529 1 96.81 68 TYR B C 1
ATOM 1484 O O . TYR B 1 68 ? -4.586 -4.664 1.521 1 96.81 68 TYR B O 1
ATOM 1492 N N . ILE B 1 69 ? -3.514 -4.902 -0.437 1 97.25 69 ILE B N 1
ATOM 1493 C CA . ILE B 1 69 ? -2.764 -3.654 -0.362 1 97.25 69 ILE B CA 1
ATOM 1494 C C . ILE B 1 69 ? -3.729 -2.471 -0.37 1 97.25 69 ILE B C 1
ATOM 1496 O O . ILE B 1 69 ? -3.545 -1.506 0.375 1 97.25 69 ILE B O 1
ATOM 1500 N N . LYS B 1 70 ? -4.707 -2.568 -1.197 1 96.31 70 LYS B N 1
ATOM 1501 C CA . LYS B 1 70 ? -5.676 -1.485 -1.338 1 96.31 70 LYS B CA 1
ATOM 1502 C C . LYS B 1 70 ? -6.395 -1.216 -0.019 1 96.31 70 LYS B C 1
ATOM 1504 O O . LYS B 1 70 ? -6.73 -0.07 0.288 1 96.31 70 LYS B O 1
ATOM 1509 N N . LYS B 1 71 ? -6.598 -2.24 0.771 1 96.31 71 LYS B N 1
ATOM 1510 C CA . LYS B 1 71 ? -7.379 -2.119 1.998 1 96.31 71 LYS B CA 1
ATOM 1511 C C . LYS B 1 71 ? -6.473 -1.962 3.215 1 96.31 71 LYS B C 1
ATOM 1513 O O . LYS B 1 71 ? -6.953 -1.747 4.328 1 96.31 71 LYS B O 1
ATOM 1518 N N . TYR B 1 72 ? -5.297 -2.045 2.955 1 96 72 TYR B N 1
ATOM 1519 C CA . TYR B 1 72 ? -4.352 -2.021 4.066 1 96 72 TYR B CA 1
ATOM 1520 C C . TYR B 1 72 ? -4.371 -0.67 4.77 1 96 72 TYR B C 1
ATOM 1522 O O . TYR B 1 72 ? -4.41 0.376 4.121 1 96 72 TYR B O 1
ATOM 1530 N N . ARG B 1 73 ? -4.301 -0.708 6.074 1 96.25 73 ARG B N 1
ATOM 1531 C CA . ARG B 1 73 ? -4.234 0.506 6.883 1 96.25 73 ARG B CA 1
ATOM 1532 C C . ARG B 1 73 ? -2.814 0.751 7.383 1 96.25 73 ARG B C 1
ATOM 1534 O O . ARG B 1 73 ? -2.342 0.058 8.289 1 96.25 73 ARG B O 1
ATOM 1541 N N . PHE B 1 74 ? -2.205 1.737 6.797 1 96.38 74 PHE B N 1
ATOM 1542 C CA . PHE B 1 74 ? -0.814 2.059 7.094 1 96.38 74 PHE B CA 1
ATOM 1543 C C . PHE B 1 74 ? -0.695 2.74 8.453 1 96.38 74 PHE B C 1
ATOM 1545 O O . PHE B 1 74 ? -1.434 3.684 8.742 1 96.38 74 PHE B O 1
ATOM 1552 N N . PRO B 1 75 ? 0.212 2.217 9.242 1 95.19 75 PRO B N 1
ATOM 1553 C CA . PRO B 1 75 ? 0.452 2.939 10.492 1 95.19 75 PRO B CA 1
ATOM 1554 C C . PRO B 1 75 ? 1.053 4.324 10.266 1 95.19 75 PRO B C 1
ATOM 1556 O O . PRO B 1 75 ? 1.978 4.477 9.461 1 95.19 75 PRO B O 1
ATOM 1559 N N . LEU B 1 76 ? 0.542 5.324 10.969 1 96 76 LEU B N 1
ATOM 1560 C CA . LEU B 1 76 ? 1.04 6.691 10.844 1 96 76 LEU B CA 1
ATOM 1561 C C . LEU B 1 76 ? 1.631 7.18 12.156 1 96 76 LEU B C 1
ATOM 1563 O O . LEU B 1 76 ? 1.864 8.383 12.328 1 96 76 LEU B O 1
ATOM 1567 N N . LYS B 1 77 ? 1.761 6.219 13.086 1 91.38 77 LYS B N 1
ATOM 1568 C CA . LYS B 1 77 ? 2.49 6.391 14.336 1 91.38 77 LYS B CA 1
ATOM 1569 C C . LYS B 1 77 ? 3.328 5.156 14.656 1 91.38 77 LYS B C 1
ATOM 1571 O O . LYS B 1 77 ? 2.949 4.035 14.312 1 91.38 77 LYS B O 1
ATOM 1576 N N . PRO B 1 78 ? 4.465 5.473 15.172 1 85.25 78 PRO B N 1
ATOM 1577 C CA . PRO B 1 78 ? 5.266 4.301 15.523 1 85.25 78 PRO B CA 1
ATOM 1578 C C . PRO B 1 78 ? 4.617 3.449 16.609 1 85.25 78 PRO B C 1
ATOM 1580 O O . PRO B 1 78 ? 3.887 3.973 17.453 1 85.25 78 PRO B O 1
ATOM 1583 N N . ASP B 1 79 ? 4.738 2.172 16.375 1 73.12 79 ASP B N 1
ATOM 1584 C CA . ASP B 1 79 ? 4.309 1.304 17.469 1 73.12 79 ASP B CA 1
ATOM 1585 C C . ASP B 1 79 ? 5.094 1.598 18.75 1 73.12 79 ASP B C 1
ATOM 1587 O O . ASP B 1 79 ? 6.277 1.938 18.688 1 73.12 79 ASP B O 1
ATOM 1591 N N . LYS B 1 80 ? 4.301 2.121 19.75 1 63.19 80 LYS B N 1
ATOM 1592 C CA . LYS B 1 80 ? 4.938 2.449 21.016 1 63.19 80 LYS B CA 1
ATOM 1593 C C . LYS B 1 80 ? 6.172 1.581 21.266 1 63.19 80 LYS B C 1
ATOM 1595 O O . LYS B 1 80 ? 7.168 2.051 21.812 1 63.19 80 LYS B O 1
ATOM 1600 N N . ASP B 1 81 ? 6.066 0.356 20.953 1 55.97 81 ASP B N 1
ATOM 1601 C CA . ASP B 1 81 ? 7.195 -0.542 21.156 1 55.97 81 ASP B CA 1
ATOM 1602 C C . ASP B 1 81 ? 8.281 -0.313 20.109 1 55.97 81 ASP B C 1
ATOM 1604 O O . ASP B 1 81 ? 9.445 -0.654 20.328 1 55.97 81 ASP B O 1
ATOM 1608 N N . ALA B 1 82 ? 7.863 0.146 19.062 1 52 82 ALA B N 1
ATOM 1609 C CA . ALA B 1 82 ? 8.805 0.348 17.969 1 52 82 ALA B CA 1
ATOM 1610 C C . ALA B 1 82 ? 9.648 1.604 18.188 1 52 82 ALA B C 1
ATOM 1612 O O . ALA B 1 82 ? 10.648 1.818 17.5 1 52 82 ALA B O 1
ATOM 1613 N N . LEU B 1 83 ? 9.055 2.592 18.812 1 49.88 83 LEU B N 1
ATOM 1614 C CA . LEU B 1 83 ? 9.797 3.816 19.078 1 49.88 83 LEU B CA 1
ATOM 1615 C C . LEU B 1 83 ? 11.125 3.502 19.766 1 49.88 83 LEU B C 1
ATOM 1617 O O . LEU B 1 83 ? 11.781 4.402 20.297 1 49.88 83 LEU B O 1
ATOM 1621 N N . TYR B 1 84 ? 11.422 2.266 19.812 1 47.12 84 TYR B N 1
ATOM 1622 C CA . TYR B 1 84 ? 12.75 2.094 20.375 1 47.12 84 TYR B CA 1
ATOM 1623 C C . TYR B 1 84 ? 13.828 2.592 19.422 1 47.12 84 TYR B C 1
ATOM 1625 O O . TYR B 1 84 ? 13.773 2.316 18.219 1 47.12 84 TYR B O 1
ATOM 1633 N N . ASP B 1 85 ? 14.305 3.74 19.547 1 50.12 85 ASP B N 1
ATOM 1634 C CA . ASP B 1 85 ? 15.445 4.363 18.891 1 50.12 85 ASP B CA 1
ATOM 1635 C C . ASP B 1 85 ? 16.453 3.312 18.422 1 50.12 85 ASP B C 1
ATOM 1637 O O . ASP B 1 85 ? 16.875 2.453 19.203 1 50.12 85 ASP B O 1
ATOM 1641 N N . PRO B 1 86 ? 16.406 3.1 17.141 1 52.19 86 PRO B N 1
ATOM 1642 C CA . PRO B 1 86 ? 17.5 2.209 16.734 1 52.19 86 PRO B CA 1
ATOM 1643 C C . PRO B 1 86 ? 18.75 2.381 17.609 1 52.19 86 PRO B C 1
ATOM 1645 O O . PRO B 1 86 ? 19.438 1.404 17.891 1 52.19 86 PRO B O 1
ATOM 1648 N N . GLU B 1 87 ? 19.016 3.645 17.859 1 51.56 87 GLU B N 1
ATOM 1649 C CA . GLU B 1 87 ? 20.125 3.818 18.766 1 51.56 87 GLU B CA 1
ATOM 1650 C C . GLU B 1 87 ? 19.891 3.09 20.094 1 51.56 87 GLU B C 1
ATOM 1652 O O . GLU B 1 87 ? 20.797 2.443 20.625 1 51.56 87 GLU B O 1
ATOM 1657 N N . ASP B 1 88 ? 18.703 3.248 20.516 1 53.97 88 ASP B N 1
ATOM 1658 C CA . ASP B 1 88 ? 18.391 2.553 21.766 1 53.97 88 ASP B CA 1
ATOM 1659 C C . ASP B 1 88 ? 18.344 1.042 21.562 1 53.97 88 ASP B C 1
ATOM 1661 O O . ASP B 1 88 ? 18.828 0.278 22.391 1 53.97 88 ASP B O 1
ATOM 1665 N N . TRP B 1 89 ? 17.734 0.587 20.5 1 54.91 89 TRP B N 1
ATOM 1666 C CA . TRP B 1 89 ? 17.734 -0.824 20.125 1 54.91 89 TRP B CA 1
ATOM 1667 C C . TRP B 1 89 ? 19.172 -1.314 19.891 1 54.91 89 TRP B C 1
ATOM 1669 O O . TRP B 1 89 ? 19.547 -2.381 20.375 1 54.91 89 TRP B O 1
ATOM 1679 N N . TRP B 1 90 ? 19.891 -0.576 19.062 1 54.09 90 TRP B N 1
ATOM 1680 C CA . TRP B 1 90 ? 21.312 -0.861 18.875 1 54.09 90 TRP B CA 1
ATOM 1681 C C . TRP B 1 90 ? 22.047 -0.818 20.219 1 54.09 90 TRP B C 1
ATOM 1683 O O . TRP B 1 90 ? 22.859 -1.699 20.516 1 54.09 90 TRP B O 1
ATOM 1693 N N . MET B 1 91 ? 21.875 0.243 20.938 1 56.91 91 MET B N 1
ATOM 1694 C CA . MET B 1 91 ? 22.484 0.358 22.266 1 56.91 91 MET B CA 1
ATOM 1695 C C . MET B 1 91 ? 22.016 -0.778 23.172 1 56.91 91 MET B C 1
ATOM 1697 O O . MET B 1 91 ? 22.812 -1.331 23.938 1 56.91 91 MET B O 1
ATOM 1701 N N . ASN B 1 92 ? 20.875 -1.04 23.094 1 55.81 92 ASN B N 1
ATOM 1702 C CA . ASN B 1 92 ? 20.344 -2.148 23.875 1 55.81 92 ASN B CA 1
ATOM 1703 C C . ASN B 1 92 ? 20.844 -3.494 23.344 1 55.81 92 ASN B C 1
ATOM 1705 O O . ASN B 1 92 ? 21.125 -4.402 24.125 1 55.81 92 ASN B O 1
ATOM 1709 N N . ARG B 1 93 ? 20.844 -3.516 22.141 1 53.28 93 ARG B N 1
ATOM 1710 C CA . ARG B 1 93 ? 21.266 -4.773 21.531 1 53.28 93 ARG B CA 1
ATOM 1711 C C . ARG B 1 93 ? 22.781 -4.871 21.438 1 53.28 93 ARG B C 1
ATOM 1713 O O . ARG B 1 93 ? 23.344 -5.941 21.656 1 53.28 93 ARG B O 1
ATOM 1720 N N . PHE B 1 94 ? 23.422 -3.773 21.016 1 56.97 94 PHE B N 1
ATOM 1721 C CA . PHE B 1 94 ? 24.875 -3.791 20.844 1 56.97 94 PHE B CA 1
ATOM 1722 C C . PHE B 1 94 ? 25.562 -2.963 21.922 1 56.97 94 PHE B C 1
ATOM 1724 O O . PHE B 1 94 ? 26.781 -2.955 22.031 1 56.97 94 PHE B O 1
ATOM 1731 N N . GLY B 1 95 ? 24.797 -2.008 22.422 1 53.16 95 GLY B N 1
ATOM 1732 C CA . GLY B 1 95 ? 25.359 -1.166 23.469 1 53.16 95 GLY B CA 1
ATOM 1733 C C . GLY B 1 95 ? 26.062 -1.955 24.562 1 53.16 95 GLY B C 1
ATOM 1734 O O . GLY B 1 95 ? 26.953 -1.433 25.234 1 53.16 95 GLY B O 1
ATOM 1735 N N . ASP B 1 96 ? 25.453 -3.082 24.891 1 50.75 96 ASP B N 1
ATOM 1736 C CA . ASP B 1 96 ? 26.156 -3.875 25.875 1 50.75 96 ASP B CA 1
ATOM 1737 C C . ASP B 1 96 ? 27.422 -4.496 25.281 1 50.75 96 ASP B C 1
ATOM 1739 O O . ASP B 1 96 ? 28.062 -5.344 25.922 1 50.75 96 ASP B O 1
ATOM 1743 N N . ASP B 1 97 ? 27.641 -4.211 24.031 1 49.31 97 ASP B N 1
ATOM 1744 C CA . ASP B 1 97 ? 28.938 -4.699 23.547 1 49.31 97 ASP B CA 1
ATOM 1745 C C . ASP B 1 97 ? 30.094 -3.982 24.25 1 49.31 97 ASP B C 1
ATOM 1747 O O . ASP B 1 97 ? 30.078 -2.756 24.391 1 49.31 97 ASP B O 1
ATOM 1751 N N . PRO B 1 98 ? 30.859 -4.625 25.078 1 53.12 98 PRO B N 1
ATOM 1752 C CA . PRO B 1 98 ? 32.031 -4.215 25.859 1 53.12 98 PRO B CA 1
ATOM 1753 C C . PRO B 1 98 ? 32.969 -3.297 25.078 1 53.12 98 PRO B C 1
ATOM 1755 O O . PRO B 1 98 ? 33.781 -2.611 25.688 1 53.12 98 PRO B O 1
ATOM 1758 N N . LEU B 1 99 ? 32.938 -3.361 23.781 1 48.41 99 LEU B N 1
ATOM 1759 C CA . LEU B 1 99 ? 33.969 -2.627 23.078 1 48.41 99 LEU B CA 1
ATOM 1760 C C . LEU B 1 99 ? 33.781 -1.122 23.219 1 48.41 99 LEU B C 1
ATOM 1762 O O . LEU B 1 99 ? 34.719 -0.353 23.156 1 48.41 99 LEU B O 1
ATOM 1766 N N . TRP B 1 100 ? 32.5 -0.712 23.266 1 43.19 100 TRP B N 1
ATOM 1767 C CA . TRP B 1 100 ? 32.344 0.726 23.469 1 43.19 100 TRP B CA 1
ATOM 1768 C C . TRP B 1 100 ? 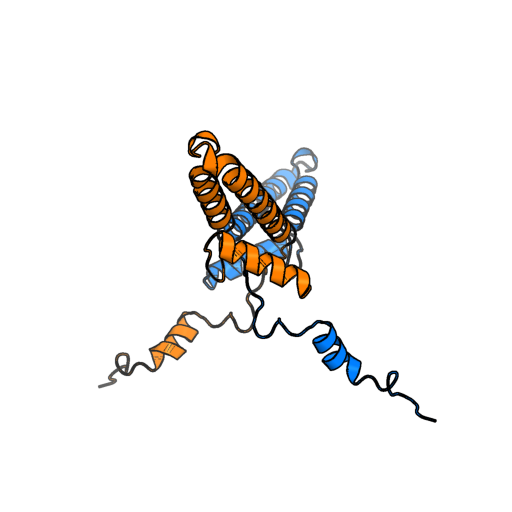32.469 1.082 24.953 1 43.19 100 TRP B C 1
ATOM 1770 O O . TRP B 1 100 ? 32.031 2.148 25.375 1 43.19 100 TRP B O 1
ATOM 1780 N N . GLY B 1 101 ? 32.812 0.19 25.719 1 42.5 101 GLY B N 1
ATOM 1781 C CA . GLY B 1 101 ? 33.219 0.596 27.047 1 42.5 101 GLY B CA 1
ATOM 1782 C C . GLY B 1 101 ? 34.156 1.803 27.031 1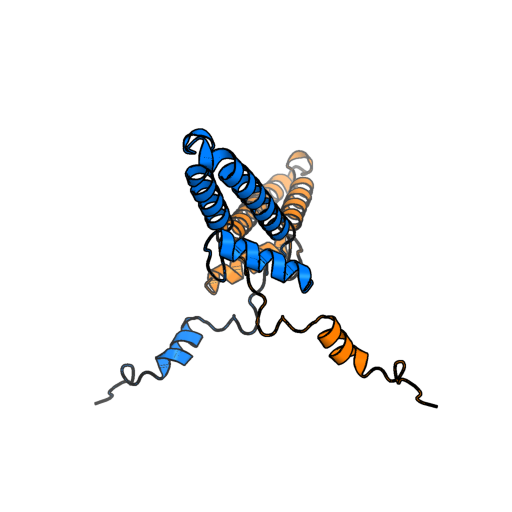 42.5 101 GLY B C 1
ATOM 1783 O O . GLY B 1 101 ? 35.125 1.849 26.266 1 42.5 101 GLY B O 1
ATOM 1784 N N . SER B 1 102 ? 33.594 2.934 27.094 1 40.56 102 SER B N 1
ATOM 1785 C CA . SER B 1 102 ? 34.375 4.113 27.422 1 40.56 102 SER B CA 1
ATOM 1786 C C . SER B 1 102 ? 35.406 3.801 28.5 1 40.56 102 SER B C 1
ATOM 1788 O O . SER B 1 102 ? 35.062 3.373 29.609 1 40.56 102 SER B O 1
ATOM 1790 N N . LYS B 1 103 ? 36.625 3.281 28.219 1 35.38 103 LYS B N 1
ATOM 1791 C CA . LYS B 1 103 ? 37.75 3.383 29.125 1 35.38 103 LYS B CA 1
ATOM 1792 C C . LYS B 1 103 ? 37.906 4.805 29.672 1 35.38 103 LYS B C 1
ATOM 1794 O O . LYS B 1 103 ? 38.312 5.707 28.938 1 35.38 103 LYS B O 1
ATOM 1799 N N . LYS B 1 104 ? 37.219 5.25 30.578 1 33.78 104 LYS B N 1
ATOM 1800 C CA . LYS B 1 104 ? 37.594 6.312 31.5 1 33.78 104 LYS B CA 1
ATOM 1801 C C . LYS B 1 104 ? 38.969 6.016 32.125 1 33.78 104 LYS B C 1
ATOM 1803 O O . LYS B 1 104 ? 39.406 6.715 33.062 1 33.78 104 LYS B O 1
ATOM 1808 N N . ARG B 1 105 ? 40 5.527 31.453 1 28.12 105 ARG B N 1
ATOM 1809 C CA . ARG B 1 105 ? 41.25 5.887 32.125 1 28.12 105 ARG B CA 1
ATOM 1810 C C . ARG B 1 105 ? 41.688 7.289 31.719 1 28.12 105 ARG B C 1
ATOM 1812 O O . ARG B 1 105 ? 41.469 7.723 30.594 1 28.12 105 ARG B O 1
#

Secondary structure (DSSP, 8-state):
--HHHHHHHHHHHHHTT--SEE-HHHHHHHHHHHHHHT-GGG--GGGHHHHHHHHHHHHHHHHHHHHHHHH--EESS--TTT-S-HHHHHHHHTTT-GGGS----/--HHHHHHHHHHHHHTT--SEE-HHHHHHHHHHHHHHT-GGG--GGGHHHHHHHHHHHHHHHHHHHHHHHH--EESS--TTTT--HHHHHHHHTTT-GGG-----

Foldseek 3Di:
DDPVLVVLLVVLCVLLVHPPDDDLVSLVVSLVVLCVVLPQVNDDPVCNVVSVVSNVVSVVSSVSVVVCVVPDDDDPDDDPVRPCPVVNVCCVVCVPVCVPVPPPD/DDPVLVVLLVVLCVLLVHPPDDDLVSLVVSLVVLCVVLPQVNDDPVCNVVSVVSNVVSVVSSVSVVVCVVPDDDDPDDDPVRPCPVVNVCCVVCVPVCVPPPPPD

Nearest PDB structures (foldseek):
  2ctp-assembly1_A  TM=6.525E-01  e=7.140E-02  Homo sapiens
  4j7z-assembly3_C  TM=5.298E-01  e=3.902E-02  Thermus thermophilus HB8
  8j07-assembly1_u  TM=5.434E-01  e=9.396E-02  Homo sapiens
  4hwh-assembly1_A  TM=5.285E-01  e=3.936E+00  Arabidopsis thaliana
  2qzg-assembly1_A  TM=4.515E-01  e=8.493E+00  Methanococcus maripaludis S2

InterPro domains:
  IPR001623 DnaJ domain [PF00226] (15-70)
  IPR001623 DnaJ domain [PR00625] (13-31)
  IPR001623 DnaJ domain [PR00625] (31-46)
  IPR001623 DnaJ domain [PS50076] (11-88)
  IPR001623 DnaJ domain [SM00271] (10-70)
  IPR001623 DnaJ domain [cd06257] (14-65)
  IPR036869 Chaperone J-domain superfamily [G3DSA:1.10.287.110] (4-73)
  IPR036869 Chaperone J-domain superfamily [SSF46565] (14-77)
  IPR053232 Chloroplastic DnaJ C/III subfamily chaperone [PTHR45090] (14-65)

pLDDT: mean 83.73, std 20.39, range [25.23, 98.56]